Protein AF-A0A151QVY2-F1 (afdb_monomer)

Solvent-accessible surface area (backbone atoms only — not comparable to full-atom values): 21686 Å² total; per-residue (Å²): 129,86,85,92,81,89,80,91,88,82,91,88,87,89,90,86,80,90,87,85,85,90,89,85,80,93,83,88,84,82,87,86,90,87,87,82,90,85,83,87,89,87,87,84,89,87,85,92,84,86,84,88,88,87,88,84,89,85,89,86,81,91,82,92,81,93,72,87,80,80,91,81,88,81,81,81,63,65,84,79,66,81,77,90,76,88,73,90,80,88,78,93,83,80,83,93,72,92,69,77,88,68,73,78,73,77,72,47,88,90,62,63,93,62,84,59,97,47,90,77,82,78,91,57,82,63,42,52,27,36,38,29,47,62,50,50,48,56,48,40,62,74,71,66,55,88,74,82,61,65,71,80,78,37,88,81,64,57,50,63,44,46,25,30,30,77,43,73,44,83,44,62,41,88,93,78,60,50,54,28,38,41,34,28,39,28,28,65,39,88,86,45,93,51,45,78,44,71,48,78,47,80,47,61,76,67,76,74,47,83,81,34,60,35,49,37,72,54,45,53,50,30,57,70,65,63,83,52,64,71,39,70,33,28,35,63,43,71,38,94,89,67,67,59,60,49,79,43,58,29,31,28,68,42,76,48,47,66,43,86,94,38,62,88,31,57,59,41,18,36,33,28,36,30,76,90,46,74,88,57,72,47,64,39,32,50,70,57,55,42,49,88,90,54,87,82,76,74,96,67,80,53,66,68,62,47,54,50,49,52,58,47,52,55,60,48,57,76,69,78,114

Radius of gyration: 31.7 Å; Cα contacts (8 Å, |Δi|>4): 364; chains: 1; bounding box: 84×84×100 Å

Organism: Cajanus cajan (NCBI:txid3821)

Nearest PDB structures (foldseek):
  6ycq-assembly1_B  TM=7.861E-01  e=4.517E-08  Arabidopsis thaliana
  4ldu-assembly1_A-2  TM=7.960E-01  e=4.612E-07  Arabidopsis thaliana
  4ldx-assembly1_B  TM=7.464E-01  e=1.612E-07  Arabidopsis thaliana
  6sdg-assembly1_A  TM=7.639E-01  e=2.963E-07  Marchantia polymorpha
  4ldx-assembly1_A  TM=6.611E-01  e=7.180E-07  Arabidopsis thaliana

InterPro domains:
  IPR052060 Bromodomain and WD repeat-containing [PTHR16266] (27-317)
  IPR057451 BRWD/PHIP, ancillary-like domain [PF25313] (119-293)

Structure (mmCIF, N/CA/C/O backbone):
data_AF-A0A151QVY2-F1
#
_entry.id   AF-A0A151QVY2-F1
#
loop_
_atom_site.group_PDB
_atom_site.id
_atom_site.type_symbol
_atom_site.label_atom_id
_atom_site.label_alt_id
_atom_site.label_comp_id
_atom_site.label_asym_id
_atom_site.label_entity_id
_atom_site.label_seq_id
_atom_site.pdbx_PDB_ins_code
_atom_site.Cartn_x
_atom_site.Cartn_y
_atom_site.Cartn_z
_atom_site.occupancy
_atom_site.B_iso_or_equiv
_atom_site.auth_seq_id
_atom_site.auth_comp_id
_atom_site.auth_asym_id
_atom_site.auth_atom_id
_atom_site.pdbx_PDB_model_num
ATOM 1 N N . MET A 1 1 ? 16.233 -23.337 -59.860 1.00 38.56 1 MET A N 1
ATOM 2 C CA . MET A 1 1 ? 15.906 -22.025 -60.441 1.00 38.56 1 MET A CA 1
ATOM 3 C C . MET A 1 1 ? 15.898 -21.018 -59.293 1.00 38.56 1 MET A C 1
ATOM 5 O O . MET A 1 1 ? 14.906 -20.952 -58.581 1.00 38.56 1 MET A O 1
ATOM 9 N N . GLU A 1 2 ? 17.000 -20.345 -58.936 1.00 32.03 2 GLU A N 1
ATOM 10 C CA . GLU A 1 2 ? 18.218 -20.016 -59.726 1.00 32.03 2 GLU A CA 1
ATOM 11 C C . GLU A 1 2 ? 17.847 -19.188 -60.978 1.00 32.03 2 GLU A C 1
ATOM 13 O O . GLU A 1 2 ? 16.835 -19.489 -61.605 1.00 32.03 2 GLU A O 1
ATOM 18 N N . GLU A 1 3 ? 18.548 -18.127 -61.386 1.00 35.62 3 GLU A N 1
ATOM 19 C CA . GLU A 1 3 ? 19.908 -17.619 -61.080 1.00 35.62 3 GLU A CA 1
ATOM 20 C C . GLU A 1 3 ? 19.844 -16.135 -60.613 1.00 35.62 3 GLU A C 1
ATOM 22 O O . GLU A 1 3 ? 18.833 -15.477 -60.835 1.00 35.62 3 GLU A O 1
ATOM 27 N N . HIS A 1 4 ? 20.746 -15.539 -59.815 1.00 34.12 4 HIS A N 1
ATOM 28 C CA . HIS A 1 4 ? 22.225 -15.446 -59.791 1.00 34.12 4 HIS A CA 1
ATOM 29 C C . HIS A 1 4 ? 22.878 -14.479 -60.810 1.00 34.12 4 HIS A C 1
ATOM 31 O O . HIS A 1 4 ? 23.251 -14.899 -61.895 1.00 34.12 4 HIS A O 1
ATOM 37 N N . THR A 1 5 ? 23.155 -13.239 -60.373 1.00 32.69 5 THR A N 1
ATOM 38 C CA . THR A 1 5 ? 24.351 -12.388 -60.655 1.00 32.69 5 THR A CA 1
ATOM 39 C C . THR A 1 5 ? 24.391 -11.289 -59.559 1.00 32.69 5 THR A C 1
ATOM 41 O O . THR A 1 5 ? 23.327 -10.789 -59.207 1.00 32.69 5 THR A O 1
ATOM 44 N N . SER A 1 6 ? 25.443 -10.911 -58.805 1.00 34.00 6 SER A N 1
ATOM 45 C CA . SER A 1 6 ? 26.919 -10.797 -58.961 1.00 34.00 6 SER A CA 1
ATOM 46 C C . SER A 1 6 ? 27.344 -9.724 -59.989 1.00 34.00 6 SER A C 1
ATOM 48 O O . SER A 1 6 ? 26.675 -9.553 -60.996 1.00 34.00 6 SER A O 1
ATOM 50 N N . VAL A 1 7 ? 28.346 -8.856 -59.762 1.00 36.78 7 VAL A N 1
ATOM 51 C CA . VAL A 1 7 ? 29.778 -9.099 -59.459 1.00 36.78 7 VAL A CA 1
ATOM 52 C C . VAL A 1 7 ? 30.457 -7.805 -58.924 1.00 36.78 7 VAL A C 1
ATOM 54 O O . VAL A 1 7 ? 30.196 -6.769 -59.515 1.00 36.78 7 VAL A O 1
ATOM 57 N N . PHE A 1 8 ? 31.321 -7.910 -57.883 1.00 32.00 8 PHE A N 1
ATOM 58 C CA . PHE A 1 8 ? 32.604 -7.194 -57.549 1.00 32.00 8 PHE A CA 1
ATOM 59 C C . PHE A 1 8 ? 32.796 -5.671 -57.872 1.00 32.00 8 PHE A C 1
ATOM 61 O O . PHE A 1 8 ? 32.036 -5.076 -58.615 1.00 32.00 8 PHE A O 1
ATOM 68 N N . SER A 1 9 ? 33.782 -4.893 -57.388 1.00 31.80 9 SER A N 1
ATOM 69 C CA . SER A 1 9 ? 34.941 -5.005 -56.459 1.00 31.80 9 SER A CA 1
ATOM 70 C C . SER A 1 9 ? 35.207 -3.585 -55.871 1.00 31.80 9 SER A C 1
ATOM 72 O O . SER A 1 9 ? 34.434 -2.681 -56.176 1.00 31.80 9 SER A O 1
ATOM 74 N N . ASN A 1 10 ? 36.210 -3.206 -55.061 1.00 29.84 10 ASN A N 1
ATOM 75 C CA . ASN A 1 10 ? 37.453 -3.766 -54.474 1.00 29.84 10 ASN A CA 1
ATOM 76 C C . ASN A 1 10 ? 37.533 -3.230 -53.005 1.00 29.84 10 ASN A C 1
ATOM 78 O O . ASN A 1 10 ? 36.714 -2.390 -52.642 1.00 29.84 10 ASN A O 1
ATOM 82 N N . GLN A 1 11 ? 38.370 -3.632 -52.037 1.00 34.88 11 GLN A N 1
ATOM 83 C CA . GLN A 1 11 ? 39.744 -4.163 -51.929 1.00 34.88 11 GLN A CA 1
ATOM 84 C C . GLN A 1 11 ? 40.901 -3.139 -52.045 1.00 34.88 11 GLN A C 1
ATOM 86 O O . GLN A 1 11 ? 41.225 -2.664 -53.129 1.00 34.88 11 GLN A O 1
ATOM 91 N N . HIS A 1 12 ? 41.584 -2.895 -50.919 1.00 33.06 12 HIS A N 1
ATOM 92 C CA . HIS A 1 12 ? 43.042 -2.730 -50.849 1.00 33.06 12 HIS A CA 1
ATOM 93 C C . HIS A 1 12 ? 43.551 -3.229 -49.485 1.00 33.06 12 HIS A C 1
ATOM 95 O O . HIS A 1 12 ? 42.812 -3.214 -48.502 1.00 33.06 12 HIS A O 1
ATOM 101 N N . ASP A 1 13 ? 44.789 -3.714 -49.464 1.00 30.45 13 ASP A N 1
ATOM 102 C CA . ASP A 1 13 ? 45.420 -4.485 -48.384 1.00 30.45 13 ASP A CA 1
ATOM 103 C C . ASP A 1 13 ? 46.829 -3.935 -48.090 1.00 30.45 13 ASP A C 1
ATOM 105 O O . ASP A 1 13 ? 47.405 -3.282 -48.965 1.00 30.45 13 ASP A O 1
ATOM 109 N N . LEU A 1 14 ? 47.359 -4.198 -46.885 1.00 33.81 14 LEU A N 1
ATOM 110 C CA . LEU A 1 14 ? 48.793 -4.304 -46.562 1.00 33.81 14 LEU A CA 1
ATOM 111 C C . LEU A 1 14 ? 49.011 -4.611 -45.065 1.00 33.81 14 LEU A C 1
ATOM 113 O O . LEU A 1 14 ? 48.613 -3.834 -44.196 1.00 33.81 14 LEU A O 1
ATOM 117 N N . GLY A 1 15 ? 49.737 -5.692 -44.765 1.00 27.80 15 GLY A N 1
ATOM 118 C CA . GLY A 1 15 ? 50.219 -6.035 -43.419 1.00 27.80 15 GLY A CA 1
ATOM 119 C C . GLY A 1 15 ? 51.705 -6.424 -43.396 1.00 27.80 15 GLY A C 1
ATOM 120 O O . GLY A 1 15 ? 52.304 -6.620 -44.448 1.00 27.80 15 GLY A O 1
ATOM 121 N N . ASN A 1 16 ? 52.289 -6.494 -42.190 1.00 30.11 16 ASN A N 1
ATOM 122 C CA . ASN A 1 16 ? 53.580 -7.101 -41.781 1.00 30.11 16 ASN A CA 1
ATOM 123 C C . ASN A 1 16 ? 53.791 -6.773 -40.276 1.00 30.11 16 ASN A C 1
ATOM 125 O O . ASN A 1 16 ? 53.301 -5.741 -39.829 1.00 30.11 16 ASN A O 1
ATOM 129 N N . GLY A 1 17 ? 54.492 -7.534 -39.423 1.00 27.56 17 GLY A N 1
ATOM 130 C CA . GLY A 1 17 ? 55.174 -8.834 -39.545 1.00 27.56 17 GLY A CA 1
ATOM 131 C C . GLY A 1 17 ? 55.807 -9.254 -38.188 1.00 27.56 17 GLY A C 1
ATOM 132 O O . GLY A 1 17 ? 55.858 -8.447 -37.263 1.00 27.56 17 GLY A O 1
ATOM 133 N N . LEU A 1 18 ? 56.255 -10.513 -38.056 1.00 29.81 18 LEU A N 1
ATOM 134 C CA . LEU A 1 18 ? 56.954 -11.110 -36.881 1.00 29.81 18 LEU A CA 1
ATOM 135 C C . LEU A 1 18 ? 58.328 -10.436 -36.587 1.00 29.81 18 LEU A C 1
ATOM 137 O O . LEU A 1 18 ? 58.879 -9.832 -37.502 1.00 29.81 18 LEU A O 1
ATOM 141 N N . ALA A 1 19 ? 59.027 -10.566 -35.439 1.00 32.28 19 ALA A N 1
ATOM 142 C CA . ALA A 1 19 ? 58.776 -10.999 -34.035 1.00 32.28 19 ALA A CA 1
ATOM 143 C C . ALA A 1 19 ? 60.047 -10.574 -33.193 1.00 32.28 19 ALA A C 1
ATOM 145 O O . ALA A 1 19 ? 60.595 -9.530 -33.535 1.00 32.28 19 ALA A O 1
ATOM 146 N N . ASP A 1 20 ? 60.637 -11.186 -32.140 1.00 30.06 20 ASP A N 1
ATOM 147 C CA . ASP A 1 20 ? 60.458 -12.435 -31.356 1.00 30.06 20 ASP A CA 1
ATOM 148 C C . ASP A 1 20 ? 61.344 -12.437 -30.053 1.00 30.06 20 ASP A C 1
ATOM 150 O O . ASP A 1 20 ? 62.116 -11.508 -29.833 1.00 30.06 20 ASP A O 1
ATOM 154 N N . VAL A 1 21 ? 61.302 -13.529 -29.261 1.00 31.86 21 VAL A N 1
ATOM 155 C CA . VAL A 1 21 ? 62.337 -14.093 -28.339 1.00 31.86 21 VAL A CA 1
ATOM 156 C C . VAL A 1 21 ? 62.704 -13.404 -26.990 1.00 31.86 21 VAL A C 1
ATOM 158 O O . VAL A 1 21 ? 63.456 -12.441 -26.910 1.00 31.86 21 VAL A O 1
ATOM 161 N N . ILE A 1 22 ? 62.272 -14.069 -25.901 1.00 30.78 22 ILE A N 1
ATOM 162 C CA . ILE A 1 22 ? 62.994 -14.482 -24.659 1.00 30.78 22 ILE A CA 1
ATOM 163 C C . ILE A 1 22 ? 64.031 -13.532 -23.997 1.00 30.78 22 ILE A C 1
ATOM 165 O O . ILE A 1 22 ? 65.147 -13.376 -24.484 1.00 30.78 22 ILE A O 1
ATOM 169 N N . SER A 1 23 ? 63.787 -13.144 -22.731 1.00 34.19 23 SER A N 1
ATOM 170 C CA . SER A 1 23 ? 64.676 -13.499 -21.589 1.00 34.19 23 SER A CA 1
ATOM 171 C C . SER A 1 23 ? 64.123 -13.103 -20.208 1.00 34.19 23 SER A C 1
ATOM 173 O O . SER A 1 23 ? 63.499 -12.063 -20.036 1.00 34.19 23 SER A O 1
ATOM 175 N N . ASP A 1 24 ? 64.385 -13.955 -19.214 1.00 33.09 24 ASP A N 1
ATOM 176 C CA . ASP A 1 24 ? 64.006 -13.815 -17.799 1.00 33.09 24 ASP A CA 1
ATOM 177 C C . ASP A 1 24 ? 65.266 -14.031 -16.938 1.00 33.09 24 ASP A C 1
ATOM 179 O O . ASP A 1 24 ? 66.042 -14.949 -17.237 1.00 33.09 24 ASP A O 1
ATOM 183 N N . PRO A 1 25 ? 65.531 -13.209 -15.903 1.00 39.31 25 PRO A N 1
ATOM 184 C CA . PRO A 1 25 ? 66.277 -13.740 -14.766 1.00 39.31 25 PRO A CA 1
ATOM 185 C C . PRO A 1 25 ? 65.771 -13.274 -13.387 1.00 39.31 25 PRO A C 1
ATOM 187 O O . PRO A 1 25 ? 66.077 -12.182 -12.903 1.00 39.31 25 PRO A O 1
ATOM 190 N N . ILE A 1 26 ? 65.127 -14.214 -12.692 1.00 32.31 26 ILE A N 1
ATOM 191 C CA . ILE A 1 26 ? 65.186 -14.485 -11.241 1.00 32.31 26 ILE A CA 1
ATOM 192 C C . ILE A 1 26 ? 66.076 -13.528 -10.414 1.00 32.31 26 ILE A C 1
ATOM 194 O O . ILE A 1 26 ? 67.307 -13.590 -10.475 1.00 32.31 26 ILE A O 1
ATOM 198 N N . ARG A 1 27 ? 65.476 -12.840 -9.430 1.00 36.56 27 ARG A N 1
ATOM 199 C CA . ARG A 1 27 ? 66.149 -12.537 -8.150 1.00 36.56 27 ARG A CA 1
ATOM 200 C C . ARG A 1 27 ? 65.269 -12.903 -6.955 1.00 36.56 27 ARG A C 1
ATOM 202 O O . ARG A 1 27 ? 64.132 -12.464 -6.839 1.00 36.56 27 ARG A O 1
ATOM 209 N N . ARG A 1 28 ? 65.820 -13.724 -6.053 1.00 32.88 28 ARG A N 1
ATOM 210 C CA . ARG A 1 28 ? 65.216 -14.092 -4.763 1.00 32.88 28 ARG A CA 1
ATOM 211 C C . ARG A 1 28 ? 65.717 -13.152 -3.668 1.00 32.88 28 ARG A C 1
ATOM 213 O O . ARG A 1 28 ? 66.929 -13.015 -3.526 1.00 32.88 28 ARG A O 1
ATOM 220 N N . THR A 1 29 ? 64.825 -12.712 -2.783 1.00 31.34 29 THR A N 1
ATOM 221 C CA . THR A 1 29 ? 65.204 -12.287 -1.425 1.00 31.34 29 THR A CA 1
ATOM 222 C C . THR A 1 29 ? 64.169 -12.801 -0.421 1.00 31.34 29 THR A C 1
ATOM 224 O O . THR A 1 29 ? 62.985 -12.901 -0.732 1.00 31.34 29 THR A O 1
ATOM 227 N N . ARG A 1 30 ? 64.620 -13.201 0.772 1.00 29.05 30 ARG A N 1
ATOM 228 C CA . ARG A 1 30 ? 63.802 -13.738 1.879 1.00 29.05 30 ARG A CA 1
ATOM 229 C C . ARG A 1 30 ? 63.785 -12.746 3.053 1.00 29.05 30 ARG A C 1
ATOM 231 O O . ARG A 1 30 ? 64.555 -11.792 3.047 1.00 29.05 30 ARG A O 1
ATOM 238 N N . SER A 1 31 ? 63.061 -13.122 4.117 1.00 28.28 31 SER A N 1
ATOM 239 C CA . SER A 1 31 ? 63.217 -12.657 5.516 1.00 28.28 31 SER A CA 1
ATOM 240 C C . SER A 1 31 ? 62.530 -11.324 5.872 1.00 28.28 31 SER A C 1
ATOM 242 O O . SER A 1 31 ? 62.389 -10.469 5.011 1.00 28.28 31 SER A O 1
ATOM 244 N N . ILE A 1 32 ? 62.055 -11.091 7.107 1.00 30.03 32 ILE A N 1
ATOM 245 C CA . ILE A 1 32 ? 61.835 -11.989 8.270 1.00 30.03 32 ILE A CA 1
ATOM 246 C C . ILE A 1 32 ? 60.641 -11.465 9.102 1.00 30.03 32 ILE A C 1
ATOM 248 O O . ILE A 1 32 ? 60.292 -10.292 9.025 1.00 30.03 32 ILE A O 1
ATOM 252 N N . ARG A 1 33 ? 60.018 -12.327 9.919 1.00 33.31 33 ARG A N 1
ATOM 253 C CA . ARG A 1 33 ? 58.954 -11.964 10.878 1.00 33.31 33 ARG A CA 1
ATOM 254 C C . ARG A 1 33 ? 59.541 -11.787 12.281 1.00 33.31 33 ARG A C 1
ATOM 256 O O . ARG A 1 33 ? 60.211 -12.704 12.745 1.00 33.31 33 ARG A O 1
ATOM 263 N N . MET A 1 34 ? 59.195 -10.707 12.986 1.00 30.67 34 MET A N 1
ATOM 264 C CA . MET A 1 34 ? 59.447 -10.557 14.430 1.00 30.67 34 MET A CA 1
ATOM 265 C C . MET A 1 34 ? 58.245 -9.976 15.193 1.00 30.67 34 MET A C 1
ATOM 267 O O . MET A 1 34 ? 57.373 -9.335 14.610 1.00 30.67 34 MET A O 1
ATOM 271 N N . LYS A 1 35 ? 58.205 -10.251 16.503 1.00 29.33 35 LYS A N 1
ATOM 272 C CA . LYS A 1 35 ? 57.277 -9.727 17.522 1.00 29.33 35 LYS A CA 1
ATOM 273 C C . LYS A 1 35 ? 58.098 -9.341 18.760 1.00 29.33 35 LYS A C 1
ATOM 275 O O . LYS A 1 35 ? 58.838 -10.204 19.216 1.00 29.33 35 LYS A O 1
ATOM 280 N N . THR A 1 36 ? 57.825 -8.180 19.356 1.00 27.34 36 THR A N 1
ATOM 281 C CA . THR A 1 36 ? 57.983 -7.845 20.797 1.00 27.34 36 THR A CA 1
ATOM 282 C C . THR A 1 36 ? 57.332 -6.461 21.001 1.00 27.34 36 THR A C 1
ATOM 284 O O . THR A 1 36 ? 57.605 -5.549 20.233 1.00 27.34 36 THR A O 1
ATOM 287 N N . THR A 1 37 ? 56.229 -6.316 21.748 1.00 26.11 37 THR A N 1
ATOM 288 C CA . THR A 1 37 ? 56.117 -6.118 23.216 1.00 26.11 37 THR A CA 1
ATOM 289 C C . THR A 1 37 ? 56.787 -4.850 23.764 1.00 26.11 37 THR A C 1
ATOM 291 O O . THR A 1 37 ? 58.007 -4.792 23.874 1.00 26.11 37 THR A O 1
ATOM 294 N N . SER A 1 38 ? 55.956 -3.909 24.217 1.00 26.30 38 SER A N 1
ATOM 295 C CA . SER A 1 38 ? 56.208 -2.978 25.328 1.00 26.30 38 SER A CA 1
ATOM 296 C C . SER A 1 38 ? 54.858 -2.714 26.018 1.00 26.30 38 SER A C 1
ATOM 298 O O . SER A 1 38 ? 53.817 -2.928 25.390 1.00 26.30 38 SER A O 1
ATOM 300 N N . GLU A 1 39 ? 54.856 -2.339 27.296 1.00 25.61 39 GLU A N 1
ATOM 301 C CA . GLU A 1 39 ? 53.666 -2.393 28.161 1.00 25.61 39 GLU A CA 1
ATOM 302 C C . GLU A 1 39 ? 52.877 -1.071 28.305 1.00 25.61 39 GLU A C 1
ATOM 304 O O . GLU A 1 39 ? 53.278 -0.005 27.841 1.00 25.61 39 GLU A O 1
ATOM 309 N N . GLU A 1 40 ? 51.715 -1.226 28.952 1.00 26.20 40 GLU A N 1
ATOM 310 C CA . GLU A 1 40 ? 50.822 -0.249 29.608 1.00 26.20 40 GLU A CA 1
ATOM 311 C C . GLU A 1 40 ? 51.547 0.723 30.588 1.00 26.20 40 GLU A C 1
ATOM 313 O O . GLU A 1 40 ? 52.751 0.540 30.783 1.00 26.20 40 GLU A O 1
ATOM 318 N N . PRO A 1 41 ? 50.902 1.731 31.252 1.00 41.16 41 PRO A N 1
ATOM 319 C CA . PRO A 1 41 ? 49.498 1.804 31.748 1.00 41.16 41 PRO A CA 1
ATOM 320 C C . PRO A 1 41 ? 48.772 3.153 31.470 1.00 41.16 41 PRO A C 1
ATOM 322 O O . PRO A 1 41 ? 49.358 4.064 30.898 1.00 41.16 41 PRO A O 1
ATOM 325 N N . SER A 1 42 ? 47.526 3.442 31.890 1.00 26.00 42 SER A N 1
ATOM 326 C CA . SER A 1 42 ? 46.324 2.656 32.284 1.00 26.00 42 SER A CA 1
ATOM 327 C C . SER A 1 42 ? 45.122 3.626 32.431 1.00 26.00 42 SER A C 1
ATOM 329 O O . SER A 1 42 ? 45.350 4.826 32.582 1.00 26.00 42 SER A O 1
ATOM 331 N N . THR A 1 43 ? 43.865 3.143 32.481 1.00 29.91 43 THR A N 1
ATOM 332 C CA . THR A 1 43 ? 42.848 3.568 33.495 1.00 29.91 43 THR A CA 1
ATOM 333 C C . THR A 1 43 ? 41.520 2.783 33.423 1.00 29.91 43 THR A C 1
ATOM 335 O O . THR A 1 43 ? 40.582 3.122 32.713 1.00 29.91 43 THR A O 1
ATOM 338 N N . SER A 1 44 ? 41.429 1.739 34.251 1.00 31.98 44 SER A N 1
ATOM 339 C CA . SER A 1 44 ? 40.242 1.329 35.032 1.00 31.98 44 SER A CA 1
ATOM 340 C C . SER A 1 44 ? 38.806 1.336 34.439 1.00 31.98 44 SER A C 1
ATOM 342 O O . SER A 1 44 ? 38.096 2.332 34.534 1.00 31.98 44 SER A O 1
ATOM 344 N N . ASN A 1 45 ? 38.300 0.108 34.230 1.00 27.64 45 ASN A N 1
ATOM 345 C CA . ASN A 1 45 ? 37.017 -0.411 34.767 1.00 27.64 45 ASN A CA 1
ATOM 346 C C . ASN A 1 45 ? 35.674 0.081 34.151 1.00 27.64 45 ASN A C 1
ATOM 348 O O . ASN A 1 45 ? 35.568 1.167 33.611 1.00 27.64 45 ASN A O 1
ATOM 352 N N . ARG A 1 46 ? 34.566 -0.683 34.203 1.00 29.33 46 ARG A N 1
ATOM 353 C CA . ARG A 1 46 ? 34.225 -1.875 35.019 1.00 29.33 46 ARG A CA 1
ATOM 354 C C . ARG A 1 46 ? 33.258 -2.802 34.246 1.00 29.33 46 ARG A C 1
ATOM 356 O O . ARG A 1 46 ? 32.342 -2.312 33.597 1.00 29.33 46 ARG A O 1
ATOM 363 N N . ARG A 1 47 ? 33.389 -4.133 34.363 1.00 25.61 47 ARG A N 1
ATOM 364 C CA . ARG A 1 47 ? 32.419 -5.120 33.823 1.00 25.61 47 ARG A CA 1
ATOM 365 C C . ARG A 1 47 ? 32.086 -6.164 34.894 1.00 25.61 47 ARG A C 1
ATOM 367 O O . ARG A 1 47 ? 32.994 -6.666 35.552 1.00 25.61 47 ARG A O 1
ATOM 374 N N . ILE A 1 48 ? 30.805 -6.476 35.084 1.00 33.75 48 ILE A N 1
ATOM 375 C CA . ILE A 1 48 ? 30.331 -7.416 36.116 1.00 33.75 48 ILE A CA 1
ATOM 376 C C . ILE A 1 48 ? 30.298 -8.845 35.550 1.00 33.75 48 ILE A C 1
ATOM 378 O O . ILE A 1 48 ? 29.926 -9.052 34.397 1.00 33.75 48 ILE A O 1
ATOM 382 N N . LYS A 1 49 ? 30.672 -9.834 36.372 1.00 29.66 49 LYS A N 1
ATOM 383 C CA . LYS A 1 49 ? 30.451 -11.268 36.128 1.00 29.66 49 LYS A CA 1
ATOM 384 C C . LYS A 1 49 ? 29.585 -11.845 37.246 1.00 29.66 49 LYS A C 1
ATOM 386 O O . LYS A 1 49 ? 29.812 -11.526 38.409 1.00 29.66 49 LYS A O 1
ATOM 391 N N . ILE A 1 50 ? 28.682 -12.757 36.897 1.00 30.75 50 ILE A N 1
ATOM 392 C CA . ILE A 1 50 ? 28.066 -13.710 37.833 1.00 30.75 50 ILE A CA 1
ATOM 393 C C . ILE A 1 50 ? 28.573 -15.118 37.474 1.00 30.75 50 ILE A C 1
ATOM 395 O O . ILE A 1 50 ? 29.014 -15.367 36.351 1.00 30.75 50 ILE A O 1
ATOM 399 N N . ARG A 1 51 ? 28.636 -16.001 38.473 1.00 27.56 51 ARG A N 1
ATOM 400 C CA . ARG A 1 51 ? 29.389 -17.264 38.466 1.00 27.56 51 ARG A CA 1
ATOM 401 C C . ARG A 1 51 ? 28.438 -18.454 38.305 1.00 27.56 51 ARG A C 1
ATOM 403 O O . ARG A 1 51 ? 27.422 -18.506 38.987 1.00 27.56 51 ARG A O 1
ATOM 410 N N . GLY A 1 52 ? 28.777 -19.401 37.431 1.00 23.34 52 GLY A N 1
ATOM 411 C CA . GLY A 1 52 ? 28.002 -20.632 37.236 1.00 23.34 52 GLY A CA 1
ATOM 412 C C . GLY A 1 52 ? 28.308 -21.732 38.263 1.00 23.34 52 GLY A C 1
ATOM 413 O O . GLY A 1 52 ? 29.312 -21.670 38.976 1.00 23.34 52 GLY A O 1
ATOM 414 N N . VAL A 1 53 ? 27.457 -22.761 38.276 1.00 24.69 53 VAL A N 1
ATOM 415 C CA . VAL A 1 53 ? 27.607 -24.029 39.016 1.00 24.69 53 VAL A CA 1
ATOM 416 C C . VAL A 1 53 ? 27.365 -25.188 38.036 1.00 24.69 53 VAL A C 1
ATOM 418 O O . VAL A 1 53 ? 26.658 -25.018 37.045 1.00 24.69 53 VAL A O 1
ATOM 421 N N . GLN A 1 54 ? 27.996 -26.340 38.270 1.00 28.05 54 GLN A N 1
ATOM 422 C CA . GLN A 1 54 ? 28.001 -27.501 37.370 1.00 28.05 54 GLN A CA 1
ATOM 423 C C . GLN A 1 54 ? 27.095 -28.636 37.874 1.00 28.05 54 GLN A C 1
ATOM 425 O O . GLN A 1 54 ? 26.980 -28.842 39.079 1.00 28.05 54 GLN A O 1
ATOM 430 N N . SER A 1 55 ? 26.570 -29.447 36.951 1.00 25.25 55 SER A N 1
ATOM 431 C CA . SER A 1 55 ? 26.329 -30.885 37.164 1.00 25.25 55 SER A CA 1
ATOM 432 C C . SER A 1 55 ? 26.398 -31.633 35.818 1.00 25.25 55 SER A C 1
ATOM 434 O O . SER A 1 55 ? 26.641 -31.008 34.785 1.00 25.25 55 SER A O 1
ATOM 436 N N . SER A 1 56 ? 26.310 -32.966 35.825 1.00 28.45 56 SER A N 1
ATOM 437 C CA . SER A 1 56 ? 27.054 -33.809 34.873 1.00 28.45 56 SER A CA 1
ATOM 438 C C . SER A 1 56 ? 26.273 -34.912 34.141 1.00 28.45 56 SER A C 1
ATOM 440 O O . SER A 1 56 ? 25.358 -35.492 34.713 1.00 28.45 56 SER A O 1
ATOM 442 N N . ARG A 1 57 ? 26.856 -35.340 33.005 1.00 26.84 57 ARG A N 1
ATOM 443 C CA . ARG A 1 57 ? 26.800 -36.683 32.371 1.00 26.84 57 ARG A CA 1
ATOM 444 C C . ARG A 1 57 ? 25.509 -37.139 31.663 1.00 26.84 57 ARG A C 1
ATOM 446 O O . ARG A 1 57 ? 24.507 -37.457 32.284 1.00 26.84 57 ARG A O 1
ATOM 453 N N . GLY A 1 58 ? 25.676 -37.393 30.364 1.00 25.69 58 GLY A N 1
ATOM 454 C CA . GLY A 1 58 ? 24.920 -38.330 29.524 1.00 25.69 58 GLY A CA 1
ATOM 455 C C . GLY A 1 58 ? 25.678 -38.494 28.197 1.00 25.69 58 GLY A C 1
ATOM 456 O O . GLY A 1 58 ? 26.173 -37.493 27.680 1.00 25.69 58 GLY A O 1
ATOM 457 N N . LYS A 1 59 ? 25.873 -39.720 27.688 1.00 28.00 59 LYS A N 1
ATOM 458 C CA . LYS A 1 59 ? 26.648 -39.976 26.455 1.00 28.00 59 LYS A CA 1
ATOM 459 C C . LYS A 1 59 ? 26.127 -41.208 25.708 1.00 28.00 59 LYS A C 1
ATOM 461 O O . LYS A 1 59 ? 26.003 -42.269 26.311 1.00 28.00 59 LYS A O 1
ATOM 466 N N . SER A 1 60 ? 25.911 -41.056 24.406 1.00 27.77 60 SER A N 1
ATOM 467 C CA . SER A 1 60 ? 25.730 -42.117 23.406 1.00 27.77 60 SER A CA 1
ATOM 468 C C . SER A 1 60 ? 26.059 -41.522 22.031 1.00 27.77 60 SER A C 1
ATOM 470 O O . SER A 1 60 ? 25.811 -40.335 21.820 1.00 27.77 60 SER A O 1
ATOM 472 N N . ASP A 1 61 ? 26.642 -42.306 21.128 1.00 27.14 61 ASP A N 1
ATOM 473 C CA . ASP A 1 61 ? 27.243 -41.838 19.868 1.00 27.14 61 ASP A CA 1
ATOM 474 C C . ASP A 1 61 ? 26.588 -42.516 18.638 1.00 27.14 61 ASP A C 1
ATOM 476 O O . ASP A 1 61 ? 26.060 -43.614 18.800 1.00 27.14 61 ASP A O 1
ATOM 480 N N . LEU A 1 62 ? 26.742 -41.914 17.437 1.00 30.20 62 LEU A N 1
ATOM 481 C CA . LEU A 1 62 ? 26.591 -42.519 16.079 1.00 30.20 62 LEU A CA 1
ATOM 482 C C . LEU A 1 62 ? 25.145 -42.894 15.621 1.00 30.20 62 LEU A C 1
ATOM 484 O O . LEU A 1 62 ? 24.321 -43.263 16.449 1.00 30.20 62 LEU A O 1
ATOM 488 N N . GLU A 1 63 ? 24.711 -42.805 14.346 1.00 26.56 63 GLU A N 1
ATOM 489 C CA . GLU A 1 63 ? 25.258 -42.287 13.057 1.00 26.56 63 GLU A CA 1
ATOM 490 C C . GLU A 1 63 ? 24.206 -41.353 12.392 1.00 26.56 63 GLU A C 1
ATOM 492 O O . GLU A 1 63 ? 23.007 -41.544 12.572 1.00 26.56 63 GLU A O 1
ATOM 497 N N . ASP A 1 64 ? 24.566 -40.182 11.857 1.00 24.02 64 ASP A N 1
ATOM 498 C CA . ASP A 1 64 ? 24.856 -39.862 10.435 1.00 24.02 64 ASP A CA 1
ATOM 499 C C . ASP A 1 64 ? 23.809 -40.275 9.369 1.00 24.02 64 ASP A C 1
ATOM 501 O O . ASP A 1 64 ? 23.783 -41.404 8.887 1.00 24.02 64 ASP A O 1
ATOM 505 N N . THR A 1 65 ? 23.044 -39.283 8.889 1.00 24.64 65 THR A N 1
ATOM 506 C CA . THR A 1 65 ? 22.547 -39.235 7.501 1.00 24.64 65 THR A CA 1
ATOM 507 C C . THR A 1 65 ? 22.675 -37.812 6.945 1.00 24.64 65 THR A C 1
ATOM 509 O O . THR A 1 65 ? 21.813 -36.958 7.173 1.00 24.64 65 THR A O 1
ATOM 512 N N . SER A 1 66 ? 23.749 -37.539 6.203 1.00 25.39 66 SER A N 1
ATOM 513 C CA . SER A 1 66 ? 23.997 -36.234 5.575 1.00 25.39 66 SER A CA 1
ATOM 514 C C . SER A 1 66 ? 22.976 -35.874 4.477 1.00 25.39 66 SER A C 1
ATOM 516 O O . SER A 1 66 ? 23.078 -36.332 3.338 1.00 25.39 66 SER A O 1
ATOM 518 N N . ILE A 1 67 ? 22.029 -34.980 4.787 1.00 28.94 67 ILE A N 1
ATOM 519 C CA . ILE A 1 67 ? 21.220 -34.259 3.789 1.00 28.94 67 ILE A CA 1
ATOM 520 C C . ILE A 1 67 ? 21.705 -32.808 3.735 1.00 28.94 67 ILE A C 1
ATOM 522 O O . ILE A 1 67 ? 21.585 -32.057 4.702 1.00 28.94 67 ILE A O 1
ATOM 526 N N . LYS A 1 68 ? 22.266 -32.407 2.590 1.00 24.61 68 LYS A N 1
ATOM 527 C CA . LYS A 1 68 ? 22.789 -31.051 2.369 1.00 24.61 68 LYS A CA 1
ATOM 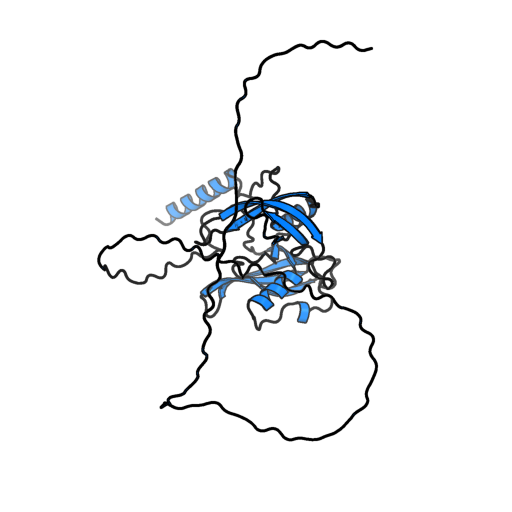528 C C . LYS A 1 68 ? 21.652 -30.046 2.183 1.00 24.61 68 LYS A C 1
ATOM 530 O O . LYS A 1 68 ? 21.193 -29.829 1.064 1.00 24.61 68 LYS A O 1
ATOM 535 N N . VAL A 1 69 ? 21.243 -29.392 3.267 1.00 23.70 69 VAL A N 1
ATOM 536 C CA . VAL A 1 69 ? 20.496 -28.130 3.184 1.00 23.70 69 VAL A CA 1
ATOM 537 C C . VAL A 1 69 ? 21.431 -27.072 2.589 1.00 23.70 69 VAL A C 1
ATOM 539 O O . VAL A 1 69 ? 22.535 -26.867 3.087 1.00 23.70 69 VAL A O 1
ATOM 542 N N . SER A 1 70 ? 21.021 -26.446 1.486 1.00 24.36 70 SER A N 1
ATOM 543 C CA . SER A 1 70 ? 21.798 -25.399 0.816 1.00 24.36 70 SER A CA 1
ATOM 544 C C . SER A 1 70 ? 21.335 -24.027 1.294 1.00 24.36 70 SER A C 1
ATOM 546 O O . SER A 1 70 ? 20.323 -23.522 0.809 1.00 24.36 70 SER A O 1
ATOM 548 N N . ASP A 1 71 ? 22.089 -23.404 2.198 1.00 27.95 71 ASP A N 1
ATOM 549 C CA . ASP A 1 71 ? 21.798 -22.056 2.693 1.00 27.95 71 ASP A CA 1
ATOM 550 C C . ASP A 1 71 ? 21.784 -21.009 1.562 1.00 27.95 71 ASP A C 1
ATOM 552 O O . ASP A 1 71 ? 22.816 -20.669 0.984 1.00 27.95 71 ASP A O 1
ATOM 556 N N . GLN A 1 72 ? 20.604 -20.448 1.277 1.00 30.61 72 GLN A N 1
ATOM 557 C CA . GLN A 1 72 ? 20.429 -19.240 0.458 1.00 30.61 72 GLN A CA 1
ATOM 558 C C . GLN A 1 72 ? 19.497 -18.229 1.150 1.00 30.61 72 GLN A C 1
ATOM 560 O O . GLN A 1 72 ? 18.468 -17.826 0.614 1.00 30.61 72 GLN A O 1
ATOM 565 N N . LEU A 1 73 ? 19.872 -17.790 2.358 1.00 35.72 73 LEU A N 1
ATOM 566 C CA . LEU A 1 73 ? 19.124 -16.802 3.153 1.00 35.72 73 LEU A CA 1
ATOM 567 C C . LEU A 1 73 ? 19.907 -15.502 3.420 1.00 35.72 73 LEU A C 1
ATOM 569 O O . LEU A 1 73 ? 19.990 -15.023 4.547 1.00 35.72 73 LEU A O 1
ATOM 573 N N . HIS A 1 74 ? 20.454 -14.887 2.366 1.00 31.97 74 HIS A N 1
ATOM 574 C CA . HIS A 1 74 ? 21.055 -13.539 2.405 1.00 31.97 74 HIS A CA 1
ATOM 575 C C . HIS A 1 74 ? 20.541 -12.634 1.261 1.00 31.97 74 HIS A C 1
ATOM 577 O O . HIS A 1 74 ? 21.317 -11.993 0.551 1.00 31.97 74 HIS A O 1
ATOM 583 N N . ARG A 1 75 ? 19.214 -12.543 1.073 1.00 40.72 75 ARG A N 1
ATOM 584 C CA . ARG A 1 75 ? 18.619 -11.529 0.181 1.00 40.72 75 ARG A CA 1
ATOM 585 C C . ARG A 1 75 ? 18.480 -10.204 0.940 1.00 40.72 75 ARG A C 1
ATOM 587 O O . ARG A 1 75 ? 17.685 -10.110 1.870 1.00 40.72 75 ARG A O 1
ATOM 594 N N . ARG A 1 76 ? 19.282 -9.198 0.572 1.00 34.34 76 ARG A N 1
ATOM 595 C CA . ARG A 1 76 ? 19.337 -7.889 1.251 1.00 34.34 76 ARG A CA 1
ATOM 596 C C . ARG A 1 76 ? 17.972 -7.196 1.305 1.00 34.34 76 ARG A C 1
ATOM 598 O O . ARG A 1 76 ? 17.296 -7.065 0.288 1.00 34.34 76 ARG A O 1
ATOM 605 N N . THR A 1 77 ? 17.638 -6.658 2.473 1.00 40.62 77 THR A N 1
ATOM 606 C CA . THR A 1 77 ? 16.579 -5.660 2.648 1.00 40.62 77 THR A CA 1
ATOM 607 C C . THR A 1 77 ? 16.989 -4.310 2.048 1.00 40.62 77 THR A C 1
ATOM 609 O O . THR A 1 77 ? 18.170 -3.939 2.024 1.00 40.62 77 THR A O 1
ATOM 612 N N . ARG A 1 78 ? 15.990 -3.541 1.592 1.00 48.94 78 ARG A N 1
ATOM 613 C CA . ARG A 1 78 ? 16.147 -2.216 0.954 1.00 48.94 78 ARG A CA 1
ATOM 614 C C . ARG A 1 78 ? 16.859 -1.186 1.849 1.00 48.94 78 ARG A C 1
ATOM 616 O O . ARG A 1 78 ? 17.485 -0.265 1.336 1.00 48.94 78 ARG A O 1
ATOM 623 N N . THR A 1 79 ? 16.860 -1.399 3.168 1.00 36.59 79 THR A N 1
ATOM 624 C CA . THR A 1 79 ? 17.531 -0.564 4.182 1.00 36.59 79 THR A CA 1
ATOM 625 C C . THR A 1 79 ? 19.055 -0.458 4.030 1.00 36.59 79 THR A C 1
ATOM 627 O O . THR A 1 79 ? 19.667 0.419 4.631 1.00 36.59 79 THR A O 1
ATOM 630 N N . THR A 1 80 ? 19.694 -1.314 3.225 1.00 33.16 80 THR A N 1
ATOM 631 C CA . THR A 1 80 ? 21.165 -1.379 3.089 1.00 33.16 80 THR A CA 1
ATOM 632 C C . THR A 1 80 ? 21.757 -0.514 1.960 1.00 33.16 80 THR A C 1
ATOM 634 O O . THR A 1 80 ? 22.911 -0.718 1.585 1.00 33.16 80 THR A O 1
ATOM 637 N N . ARG A 1 81 ? 20.987 0.433 1.395 1.00 46.53 81 ARG A N 1
ATOM 638 C CA . ARG A 1 81 ? 21.305 1.116 0.121 1.00 46.53 81 ARG A CA 1
ATOM 639 C C . ARG A 1 81 ? 21.226 2.654 0.135 1.00 46.53 81 ARG A C 1
ATOM 641 O O . ARG A 1 81 ? 20.692 3.242 -0.796 1.00 46.53 81 ARG A O 1
ATOM 648 N N . SER A 1 82 ? 21.825 3.313 1.129 1.00 34.81 82 SER A N 1
ATOM 649 C CA . SER A 1 82 ? 22.432 4.624 0.834 1.00 34.81 82 SER A CA 1
ATOM 650 C C . SER A 1 82 ? 23.772 4.359 0.147 1.00 34.81 82 SER A C 1
ATOM 652 O O . SER A 1 82 ? 24.597 3.604 0.674 1.00 34.81 82 SER A O 1
ATOM 654 N N . ARG A 1 83 ? 23.976 4.898 -1.057 1.00 37.78 83 ARG A N 1
ATOM 655 C CA . ARG A 1 83 ? 25.164 4.607 -1.867 1.00 37.78 83 ARG A CA 1
ATOM 656 C C . ARG A 1 83 ? 26.222 5.664 -1.581 1.00 37.78 83 ARG A C 1
ATOM 658 O O . ARG A 1 83 ? 26.093 6.810 -1.986 1.00 37.78 83 ARG A O 1
ATOM 665 N N . ARG A 1 84 ? 27.321 5.265 -0.931 1.00 40.19 84 ARG A N 1
ATOM 666 C CA . ARG A 1 84 ? 28.506 6.118 -0.727 1.00 40.19 84 ARG A CA 1
ATOM 667 C C . ARG A 1 84 ? 29.063 6.595 -2.083 1.00 40.19 84 ARG A C 1
ATOM 669 O O . ARG A 1 84 ? 29.862 5.899 -2.705 1.00 40.19 84 ARG A O 1
ATOM 676 N N . GLY A 1 85 ? 28.644 7.778 -2.523 1.00 28.59 85 GLY A N 1
ATOM 677 C CA . GLY A 1 85 ? 29.191 8.484 -3.679 1.00 28.59 85 GLY A CA 1
ATOM 678 C C . GLY A 1 85 ? 30.412 9.311 -3.286 1.00 28.59 85 GLY A C 1
ATOM 679 O O . GLY A 1 85 ? 30.276 10.456 -2.863 1.00 28.59 85 GLY A O 1
ATOM 680 N N . GLU A 1 86 ? 31.611 8.745 -3.418 1.00 33.16 86 GLU A N 1
ATOM 681 C CA . GLU A 1 86 ? 32.864 9.488 -3.220 1.00 33.16 86 GLU A CA 1
ATOM 682 C C . GLU A 1 86 ? 33.171 10.385 -4.427 1.00 33.16 86 GLU A C 1
ATOM 684 O O . GLU A 1 86 ? 33.901 10.006 -5.341 1.00 33.16 86 GLU A O 1
ATOM 689 N N . TYR A 1 87 ? 32.629 11.605 -4.410 1.00 31.05 87 TYR A N 1
ATOM 690 C CA . TYR A 1 87 ? 33.016 12.676 -5.328 1.00 31.05 87 TYR A CA 1
ATOM 691 C C . TYR A 1 87 ? 33.909 13.699 -4.619 1.00 31.05 87 TYR A C 1
ATOM 693 O O . TYR A 1 87 ? 33.449 14.518 -3.825 1.00 31.05 87 TYR A O 1
ATOM 701 N N . PHE A 1 88 ? 35.206 13.660 -4.929 1.00 38.06 88 PHE A N 1
ATOM 702 C CA . PHE A 1 88 ? 36.189 14.634 -4.452 1.00 38.06 88 PHE A CA 1
ATOM 703 C C . PHE A 1 88 ? 36.049 15.967 -5.204 1.00 38.06 88 PHE A C 1
ATOM 705 O O . PHE A 1 88 ? 36.722 16.199 -6.207 1.00 38.06 88 PHE A O 1
ATOM 712 N N . ALA A 1 89 ? 35.196 16.860 -4.701 1.00 31.45 89 ALA A N 1
ATOM 713 C CA . ALA A 1 89 ? 35.149 18.257 -5.126 1.00 31.45 89 ALA A CA 1
ATOM 714 C C . ALA A 1 89 ? 36.040 19.114 -4.208 1.00 31.45 89 ALA A C 1
ATOM 716 O O . ALA A 1 89 ? 35.664 19.427 -3.080 1.00 31.45 89 ALA A O 1
ATOM 717 N N . ASN A 1 90 ? 37.233 19.480 -4.685 1.00 30.14 90 ASN A N 1
ATOM 718 C CA . ASN A 1 90 ? 38.088 20.462 -4.015 1.00 30.14 90 ASN A CA 1
ATOM 719 C C . ASN A 1 90 ? 37.713 21.872 -4.489 1.00 30.14 90 ASN A C 1
ATOM 721 O O . ASN A 1 90 ? 37.908 22.164 -5.666 1.00 30.14 90 ASN A O 1
ATOM 725 N N . ASP A 1 91 ? 37.271 22.749 -3.586 1.00 28.31 91 ASP A N 1
ATOM 726 C CA . ASP A 1 91 ? 37.280 24.201 -3.816 1.00 28.31 91 ASP A CA 1
ATOM 727 C C . ASP A 1 91 ? 37.468 24.963 -2.481 1.00 28.31 91 ASP A C 1
ATOM 729 O O . ASP A 1 91 ? 36.720 24.710 -1.527 1.00 28.31 91 ASP A O 1
ATOM 733 N N . PRO A 1 92 ? 38.490 25.833 -2.333 1.00 37.66 92 PRO A N 1
ATOM 734 C CA . PRO A 1 92 ? 38.837 26.413 -1.040 1.00 37.66 92 PRO A CA 1
ATOM 735 C C . PRO A 1 92 ? 38.231 27.807 -0.797 1.00 37.66 92 PRO A C 1
ATOM 737 O O . PRO A 1 92 ? 38.832 28.834 -1.104 1.00 37.66 92 PRO A O 1
ATOM 740 N N . GLY A 1 93 ? 37.136 27.836 -0.036 1.00 29.23 93 GLY A N 1
ATOM 741 C CA . GLY A 1 93 ? 36.913 28.885 0.964 1.00 29.23 93 GLY A CA 1
ATOM 742 C C . GLY A 1 93 ? 35.809 29.918 0.712 1.00 29.23 93 GLY A C 1
ATOM 743 O O . GLY A 1 93 ? 35.782 30.672 -0.252 1.00 29.23 93 GLY A O 1
ATOM 744 N N . THR A 1 94 ? 34.963 30.076 1.727 1.00 33.03 94 THR A N 1
ATOM 745 C CA . THR A 1 94 ? 34.371 31.365 2.113 1.00 33.03 94 THR A CA 1
ATOM 746 C C . THR A 1 94 ? 34.359 31.427 3.637 1.00 33.03 94 THR A C 1
ATOM 748 O O . THR A 1 94 ? 34.121 30.415 4.297 1.00 33.03 94 THR A O 1
ATOM 751 N N . LEU A 1 95 ? 34.678 32.587 4.217 1.00 33.66 95 LEU A N 1
ATOM 752 C CA . LEU A 1 95 ? 34.864 32.699 5.664 1.00 33.66 95 LEU A CA 1
ATOM 753 C C . LEU A 1 95 ? 33.563 32.527 6.461 1.00 33.66 95 LEU A C 1
ATOM 755 O O . LEU A 1 95 ? 32.460 32.854 6.027 1.00 33.66 95 LEU A O 1
ATOM 759 N N . THR A 1 96 ? 33.747 32.063 7.693 1.00 39.50 96 THR A N 1
ATOM 760 C CA . THR A 1 96 ? 32.724 31.829 8.712 1.00 39.50 96 THR A CA 1
ATOM 761 C C . THR A 1 96 ? 31.733 32.987 8.888 1.00 39.50 96 THR A C 1
ATOM 763 O O . THR A 1 96 ? 32.055 33.997 9.518 1.00 39.50 96 THR A O 1
ATOM 766 N N . ARG A 1 97 ? 30.470 32.776 8.501 1.00 33.31 97 ARG A N 1
ATOM 767 C CA . ARG A 1 97 ? 29.322 33.464 9.112 1.00 33.31 97 ARG A CA 1
ATOM 768 C C . ARG A 1 97 ? 28.530 32.447 9.927 1.00 33.31 97 ARG A C 1
ATOM 770 O O . ARG A 1 97 ? 27.947 31.533 9.355 1.00 33.31 97 ARG A O 1
ATOM 777 N N . ARG A 1 98 ? 28.499 32.605 11.258 1.00 41.69 98 ARG A N 1
ATOM 778 C CA . ARG A 1 98 ? 27.658 31.787 12.153 1.00 41.69 98 ARG A CA 1
ATOM 779 C C . ARG A 1 98 ? 26.181 32.064 11.864 1.00 41.69 98 ARG A C 1
ATOM 781 O O . ARG A 1 98 ? 25.588 32.951 12.471 1.00 41.69 98 ARG A O 1
ATOM 788 N N . MET A 1 99 ? 25.595 31.321 10.935 1.00 33.09 99 MET A N 1
ATOM 789 C CA . MET A 1 99 ? 24.144 31.210 10.827 1.00 33.09 99 MET A CA 1
ATOM 790 C C . MET A 1 99 ? 23.688 30.160 11.840 1.00 33.09 99 MET A C 1
ATOM 792 O O . MET A 1 99 ? 24.344 29.134 12.012 1.00 33.09 99 MET A O 1
ATOM 796 N N . SER A 1 100 ? 22.631 30.462 12.591 1.00 32.06 100 SER A N 1
ATOM 797 C CA . SER A 1 100 ? 22.133 29.578 13.642 1.00 32.06 100 SER A CA 1
ATOM 798 C C . SER A 1 100 ? 21.617 28.270 13.050 1.00 32.06 100 SER A C 1
ATOM 800 O O . SER A 1 100 ? 21.007 28.283 11.978 1.00 32.06 100 SER A O 1
ATOM 802 N N . ASN A 1 101 ? 21.813 27.165 13.781 1.00 33.53 101 ASN A N 1
ATOM 803 C CA . ASN A 1 101 ? 21.278 25.841 13.455 1.00 33.53 101 ASN A CA 1
ATOM 804 C C . ASN A 1 101 ? 19.745 25.829 13.575 1.00 33.53 101 ASN A C 1
ATOM 806 O O . ASN A 1 101 ? 19.169 25.196 14.458 1.00 33.53 101 ASN A O 1
ATOM 810 N N . HIS A 1 102 ? 19.078 26.512 12.650 1.00 39.25 102 HIS A N 1
ATOM 811 C CA . HIS A 1 102 ? 17.745 26.133 12.241 1.00 39.25 102 HIS A CA 1
ATOM 812 C C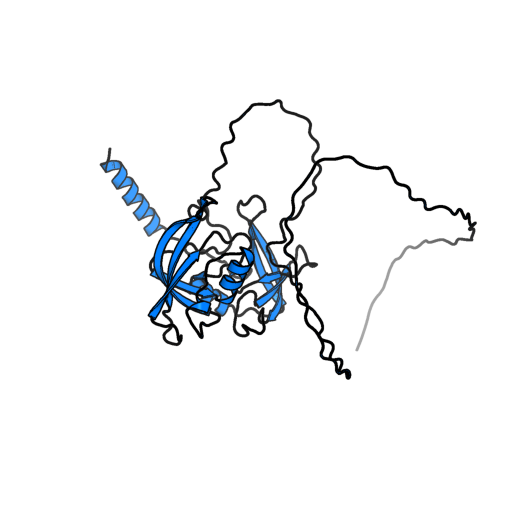 . HIS A 1 102 ? 17.879 24.723 11.678 1.00 39.25 102 HIS A C 1
ATOM 814 O O . HIS A 1 102 ? 18.365 24.538 10.562 1.00 39.25 102 HIS A O 1
ATOM 820 N N . HIS A 1 103 ? 17.467 23.725 12.462 1.00 39.72 103 HIS A N 1
ATOM 821 C CA . HIS A 1 103 ? 17.053 22.462 11.877 1.00 39.72 103 HIS A CA 1
ATOM 822 C C . HIS A 1 103 ? 16.035 22.825 10.800 1.00 39.72 103 HIS A C 1
ATOM 824 O O . HIS A 1 103 ? 14.970 23.362 11.116 1.00 39.72 103 HIS A O 1
ATOM 830 N N . VAL A 1 104 ? 16.388 22.594 9.534 1.00 44.03 104 VAL A N 1
ATOM 831 C CA . VAL A 1 104 ? 15.422 22.655 8.442 1.00 44.03 104 VAL A CA 1
ATOM 832 C C . VAL A 1 104 ? 14.379 21.617 8.811 1.00 44.03 104 VAL A C 1
ATOM 834 O O . VAL A 1 104 ? 14.668 20.422 8.764 1.00 44.03 104 VAL A O 1
ATOM 837 N N . LYS A 1 105 ? 13.213 22.071 9.291 1.00 50.59 105 LYS A N 1
ATOM 838 C CA . LYS A 1 105 ? 12.117 21.178 9.655 1.00 50.59 105 LYS A CA 1
ATOM 839 C C . LYS A 1 105 ? 11.794 20.385 8.399 1.00 50.59 105 LYS A C 1
ATOM 841 O O . LYS A 1 105 ? 11.267 20.954 7.445 1.00 50.59 105 LYS A O 1
ATOM 846 N N . LYS A 1 106 ? 12.174 19.105 8.387 1.00 57.59 106 LYS A N 1
ATOM 847 C CA . LYS A 1 106 ? 11.812 18.181 7.319 1.00 57.59 106 LYS A CA 1
ATOM 848 C C . LYS A 1 106 ? 10.293 18.252 7.217 1.00 57.59 106 LYS A C 1
ATOM 850 O O . LYS A 1 106 ? 9.609 18.006 8.210 1.00 57.59 106 LYS A O 1
ATOM 855 N N . LEU A 1 107 ? 9.789 18.702 6.070 1.00 62.41 107 LEU A N 1
ATOM 856 C CA . LEU A 1 107 ? 8.352 18.853 5.881 1.00 62.41 107 LEU A CA 1
ATOM 857 C C . LEU A 1 107 ? 7.698 17.489 6.093 1.00 62.41 107 LEU A C 1
ATOM 859 O O . LEU A 1 107 ? 8.238 16.464 5.671 1.00 62.41 107 LEU A O 1
ATOM 863 N N . SER A 1 108 ? 6.568 17.486 6.797 1.00 75.12 108 SER A N 1
ATOM 864 C CA . SER A 1 108 ? 5.827 16.255 7.034 1.00 75.12 108 SER A CA 1
ATOM 865 C C . SER A 1 108 ? 5.438 15.633 5.695 1.00 75.12 108 SER A C 1
ATOM 867 O O . SER A 1 108 ? 4.985 16.336 4.793 1.00 75.12 108 SER A O 1
ATOM 869 N N . TRP A 1 109 ? 5.543 14.311 5.584 1.00 83.50 109 TRP A N 1
ATOM 870 C CA . TRP A 1 109 ? 5.029 13.561 4.435 1.00 83.50 109 TRP A CA 1
ATOM 871 C C . TRP A 1 109 ? 3.496 13.642 4.300 1.00 83.50 109 TRP A C 1
ATOM 873 O O . TRP A 1 109 ? 2.948 13.265 3.270 1.00 83.50 109 TRP A O 1
ATOM 883 N N . LEU A 1 110 ? 2.818 14.175 5.324 1.00 83.94 110 LEU A N 1
ATOM 884 C CA . LEU A 1 110 ? 1.397 14.534 5.334 1.00 83.94 110 LEU A CA 1
ATOM 885 C C . LEU A 1 110 ? 1.128 15.955 4.791 1.00 83.94 110 LEU A C 1
ATOM 887 O O . LEU A 1 110 ? -0.023 16.352 4.648 1.00 83.94 110 LEU A O 1
ATOM 891 N N . MET A 1 111 ? 2.177 16.740 4.523 1.00 80.00 111 MET A N 1
ATOM 892 C CA . MET A 1 111 ? 2.129 18.135 4.060 1.00 80.00 111 MET A CA 1
ATOM 893 C C . MET A 1 111 ? 2.947 18.329 2.771 1.00 80.00 111 MET A C 1
ATOM 895 O O . MET A 1 111 ? 3.672 19.315 2.614 1.00 80.00 111 MET A O 1
ATOM 899 N N . LEU A 1 112 ? 2.858 17.371 1.848 1.00 72.06 112 LEU A N 1
ATOM 900 C CA . LEU A 1 112 ? 3.479 17.479 0.528 1.00 72.06 112 LEU A CA 1
ATOM 901 C C . LEU A 1 112 ? 2.765 18.565 -0.290 1.00 72.06 112 LEU A C 1
ATOM 903 O O . LEU A 1 112 ? 1.551 18.517 -0.470 1.00 72.06 112 LEU A O 1
ATOM 907 N N . SER A 1 113 ? 3.521 19.543 -0.792 1.00 63.62 113 SER A N 1
ATOM 908 C CA . SER A 1 113 ? 3.011 20.597 -1.684 1.00 63.62 113 SER A CA 1
ATOM 909 C C . SER A 1 113 ? 2.867 20.143 -3.139 1.00 63.62 113 SER A C 1
ATOM 911 O O . SER A 1 113 ? 2.212 20.813 -3.932 1.00 63.62 113 SER A O 1
ATOM 913 N N . GLU A 1 114 ? 3.501 19.026 -3.491 1.00 66.12 114 GLU A N 1
ATOM 914 C CA . GLU A 1 114 ? 3.552 18.444 -4.829 1.00 66.12 114 GLU A CA 1
ATOM 915 C C . GLU A 1 114 ? 3.294 16.937 -4.715 1.00 66.12 114 GLU A C 1
ATOM 917 O O . GLU A 1 114 ? 3.761 16.292 -3.773 1.00 66.12 114 GLU A O 1
ATOM 922 N N . ILE A 1 115 ? 2.552 16.373 -5.670 1.00 66.62 115 ILE A N 1
ATOM 923 C CA . ILE A 1 115 ? 2.342 14.924 -5.757 1.00 66.62 115 ILE A CA 1
ATOM 924 C C . ILE A 1 115 ? 3.647 14.300 -6.260 1.00 66.62 115 ILE A C 1
ATOM 926 O O . ILE A 1 115 ? 4.136 14.645 -7.336 1.00 66.62 115 ILE A O 1
ATOM 930 N N . GLU A 1 116 ? 4.228 13.393 -5.476 1.00 72.19 116 GLU A N 1
ATOM 931 C CA . GLU A 1 116 ? 5.394 12.623 -5.910 1.00 72.19 116 GLU A CA 1
ATOM 932 C C . GLU A 1 116 ? 5.005 11.692 -7.066 1.00 72.19 116 GLU A C 1
ATOM 934 O O . GLU A 1 116 ? 3.903 11.160 -7.096 1.00 72.19 116 GLU A O 1
ATOM 939 N N . GLY A 1 117 ? 5.910 11.469 -8.022 1.00 69.00 117 GLY A N 1
ATOM 940 C CA . GLY A 1 117 ? 5.577 10.768 -9.266 1.00 69.00 117 GLY A CA 1
ATOM 941 C C . GLY A 1 117 ? 5.191 9.291 -9.126 1.00 69.00 117 GLY A C 1
ATOM 942 O O . GLY A 1 117 ? 4.784 8.707 -10.125 1.00 69.00 117 GLY A O 1
ATOM 943 N N . GLY A 1 118 ? 5.319 8.696 -7.938 1.00 76.81 118 GLY A N 1
ATOM 944 C CA . GLY A 1 118 ? 4.912 7.326 -7.628 1.00 76.81 118 GLY A CA 1
ATOM 945 C C . GLY A 1 118 ? 3.925 7.268 -6.462 1.00 76.81 118 GLY A C 1
ATOM 946 O O . GLY A 1 118 ? 3.845 8.190 -5.653 1.00 76.81 118 GLY A O 1
ATOM 947 N N . TYR A 1 119 ? 3.199 6.152 -6.372 1.00 82.44 119 TYR A N 1
ATOM 948 C CA . TYR A 1 119 ? 2.164 5.924 -5.364 1.00 82.44 119 TYR A CA 1
ATOM 949 C C . TYR A 1 119 ? 2.653 6.149 -3.922 1.00 82.44 119 TYR A C 1
ATOM 951 O O . TYR A 1 119 ? 3.721 5.677 -3.534 1.00 82.44 119 TYR A O 1
ATOM 959 N N . ARG A 1 120 ? 1.818 6.828 -3.127 1.00 86.06 120 ARG A N 1
ATOM 960 C CA . ARG A 1 120 ? 1.973 7.037 -1.683 1.00 86.06 120 ARG A CA 1
ATOM 961 C C . ARG A 1 120 ? 0.585 7.171 -1.057 1.00 86.06 120 ARG A C 1
ATOM 963 O O . ARG A 1 120 ? -0.167 8.073 -1.418 1.00 86.06 120 ARG A O 1
ATOM 970 N N . TYR A 1 121 ? 0.251 6.301 -0.106 1.00 90.81 121 TYR A N 1
ATOM 971 C CA . TYR A 1 121 ? -1.028 6.357 0.607 1.00 90.81 121 TYR A CA 1
ATOM 972 C C . TYR A 1 121 ? -0.995 7.411 1.726 1.00 90.81 121 TYR A C 1
ATOM 974 O O . TYR A 1 121 ? -0.111 7.372 2.579 1.00 90.81 121 TYR A O 1
ATOM 982 N N . ILE A 1 122 ? -1.967 8.331 1.753 1.00 92.00 122 ILE A N 1
ATOM 983 C CA . ILE A 1 122 ? -2.175 9.295 2.850 1.00 92.00 122 ILE A CA 1
ATOM 984 C C . ILE A 1 122 ? -3.550 8.994 3.475 1.00 92.00 122 ILE A C 1
ATOM 986 O O . ILE A 1 122 ? -4.560 9.403 2.900 1.00 92.00 122 ILE A O 1
ATOM 990 N N . PRO A 1 123 ? -3.620 8.273 4.613 1.00 94.62 123 PRO A N 1
ATOM 991 C CA . PRO A 1 123 ? -4.875 7.705 5.109 1.00 94.62 123 PRO A CA 1
ATOM 992 C C . PRO A 1 123 ? -5.948 8.741 5.442 1.00 94.62 123 PRO A C 1
ATOM 994 O O . PRO A 1 123 ? -5.688 9.645 6.231 1.00 94.62 123 PRO A O 1
ATOM 997 N N . GLN A 1 124 ? -7.168 8.559 4.932 1.00 95.00 124 GLN A N 1
ATOM 998 C CA . GLN A 1 124 ? -8.351 9.325 5.326 1.00 95.00 124 GLN A CA 1
ATOM 999 C C . GLN A 1 124 ? -9.331 8.481 6.155 1.00 95.00 124 GLN A C 1
ATOM 1001 O O . GLN A 1 124 ? -9.278 7.249 6.222 1.00 95.00 124 GLN A O 1
ATOM 1006 N N . LEU A 1 125 ? -10.233 9.167 6.860 1.00 97.06 125 LEU A N 1
ATOM 1007 C CA . LEU A 1 125 ? -11.241 8.524 7.696 1.00 97.06 125 LEU A CA 1
ATOM 1008 C C . LEU A 1 125 ? -12.332 7.889 6.824 1.00 97.06 125 LEU A C 1
ATOM 1010 O O . LEU A 1 125 ? -13.034 8.584 6.093 1.00 97.06 125 LEU A O 1
ATOM 1014 N N . GLY A 1 126 ? -12.531 6.580 6.972 1.00 97.00 126 GLY A N 1
ATOM 1015 C CA . GLY A 1 126 ? -13.517 5.815 6.213 1.00 97.00 126 GLY A CA 1
ATOM 1016 C C . GLY A 1 126 ? -12.970 5.108 4.971 1.00 97.00 126 GLY A C 1
ATOM 1017 O O . GLY A 1 126 ? -13.731 4.351 4.365 1.00 97.00 126 GLY A O 1
ATOM 1018 N N . ASP A 1 127 ? -11.694 5.281 4.622 1.00 97.88 127 ASP A N 1
ATOM 1019 C CA . ASP A 1 127 ? -11.059 4.604 3.483 1.00 97.88 127 ASP A CA 1
ATOM 1020 C C . ASP A 1 127 ? -11.125 3.080 3.602 1.00 97.88 127 ASP A C 1
ATOM 1022 O O . ASP A 1 127 ? -11.051 2.525 4.703 1.00 97.88 127 ASP A O 1
ATOM 1026 N N . GLU A 1 128 ? -11.229 2.396 2.460 1.00 98.12 128 GLU A N 1
ATOM 1027 C CA . GLU A 1 128 ? -11.022 0.950 2.368 1.00 98.12 128 GLU A CA 1
ATOM 1028 C C . GLU A 1 128 ? -9.604 0.655 1.884 1.00 98.12 128 GLU A C 1
ATOM 1030 O O . GLU A 1 128 ? -9.145 1.180 0.869 1.00 98.12 128 GLU A O 1
ATOM 1035 N N . VAL A 1 129 ? -8.910 -0.211 2.618 1.00 98.25 129 VAL A N 1
ATOM 1036 C CA . VAL A 1 129 ? -7.501 -0.551 2.413 1.00 98.25 129 VAL A CA 1
ATOM 1037 C C . VAL A 1 129 ? -7.303 -2.057 2.452 1.00 98.25 129 VAL A C 1
ATOM 1039 O O . VAL A 1 129 ? -8.048 -2.774 3.119 1.00 98.25 129 VAL A O 1
ATOM 1042 N N . VAL A 1 130 ? -6.252 -2.546 1.806 1.00 98.25 130 VAL A N 1
ATOM 1043 C CA . VAL A 1 130 ? -5.744 -3.899 2.028 1.00 98.25 130 VAL A CA 1
ATOM 1044 C C . VAL A 1 130 ? -4.535 -3.809 2.952 1.00 98.25 130 VAL A C 1
ATOM 1046 O O . VAL A 1 130 ? -3.539 -3.148 2.655 1.00 98.25 130 VAL A O 1
ATOM 1049 N N . TYR A 1 131 ? -4.645 -4.462 4.106 1.00 97.94 131 TYR A N 1
ATOM 1050 C CA . TYR A 1 131 ? -3.573 -4.598 5.086 1.00 97.94 131 TYR A CA 1
ATOM 1051 C C . TYR A 1 131 ? -2.738 -5.844 4.767 1.00 97.94 131 TYR A C 1
ATOM 1053 O O . TYR A 1 131 ? -3.282 -6.946 4.651 1.00 97.94 131 TYR A O 1
ATOM 1061 N N . LEU A 1 132 ? -1.419 -5.681 4.634 1.00 97.56 132 LEU A N 1
ATOM 1062 C CA . LEU A 1 132 ? -0.491 -6.755 4.279 1.00 97.56 132 LEU A CA 1
ATOM 1063 C C . LEU A 1 132 ? 0.263 -7.237 5.525 1.00 97.56 132 LEU A C 1
ATOM 1065 O O . LEU A 1 132 ? 1.228 -6.615 5.977 1.00 97.56 132 LEU A O 1
ATOM 1069 N N . ARG A 1 133 ? -0.156 -8.389 6.066 1.00 95.75 133 ARG A N 1
ATOM 1070 C CA . ARG A 1 133 ? 0.384 -8.963 7.312 1.00 95.75 133 ARG A CA 1
ATOM 1071 C C . ARG A 1 133 ? 1.899 -9.152 7.257 1.00 95.75 133 ARG A C 1
ATOM 1073 O O . ARG A 1 133 ? 2.580 -8.801 8.217 1.00 95.75 133 ARG A O 1
ATOM 1080 N N . GLN A 1 134 ? 2.408 -9.711 6.159 1.00 96.06 134 GLN A N 1
ATOM 1081 C CA . GLN A 1 134 ? 3.836 -9.989 6.000 1.00 96.06 134 GLN A CA 1
ATOM 1082 C C . GLN A 1 134 ? 4.665 -8.697 6.015 1.00 96.06 134 GLN A C 1
ATOM 1084 O O . GLN A 1 134 ? 5.662 -8.621 6.726 1.00 96.06 134 GLN A O 1
ATOM 1089 N N . GLY A 1 135 ? 4.228 -7.667 5.287 1.00 96.06 135 GLY A N 1
ATOM 1090 C CA . GLY A 1 135 ? 4.952 -6.401 5.204 1.00 96.06 135 GLY A CA 1
ATOM 1091 C C . GLY A 1 135 ? 5.003 -5.640 6.521 1.00 96.06 135 GLY A C 1
ATOM 1092 O O . GLY A 1 135 ? 6.055 -5.129 6.891 1.00 96.06 135 GLY A O 1
ATOM 1093 N N . HIS A 1 136 ? 3.906 -5.640 7.282 1.00 95.56 136 HIS A N 1
ATOM 1094 C CA . HIS A 1 136 ? 3.899 -5.049 8.619 1.00 95.56 136 HIS A CA 1
ATOM 1095 C C . HIS A 1 136 ? 4.798 -5.825 9.605 1.00 95.56 136 HIS A C 1
ATOM 1097 O O . HIS A 1 136 ? 5.467 -5.213 10.438 1.00 95.56 136 HIS A O 1
ATOM 1103 N N . GLN A 1 137 ? 4.869 -7.157 9.492 1.00 94.06 137 GLN A N 1
ATOM 1104 C CA . GLN A 1 137 ? 5.792 -7.966 10.294 1.00 94.06 137 GLN A CA 1
ATOM 1105 C C . GLN A 1 137 ? 7.258 -7.651 9.963 1.00 94.06 137 GLN A C 1
ATOM 1107 O O . GLN A 1 137 ? 8.024 -7.318 10.866 1.00 94.06 137 GLN A O 1
ATOM 1112 N N . GLU A 1 138 ? 7.631 -7.671 8.681 1.00 94.12 138 GLU A N 1
ATOM 1113 C CA . GLU A 1 1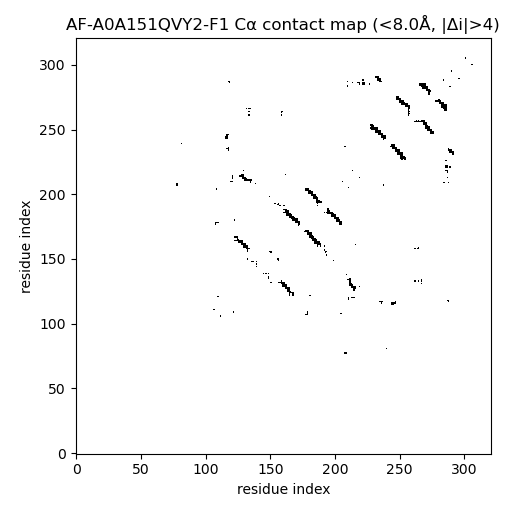38 ? 8.983 -7.312 8.235 1.00 94.12 138 GLU A CA 1
ATOM 1114 C C . GLU A 1 138 ? 9.347 -5.859 8.609 1.00 94.12 138 GLU A C 1
ATOM 1116 O O . GLU A 1 138 ? 10.499 -5.579 8.950 1.00 94.12 138 GLU A O 1
ATOM 1121 N N . TYR A 1 139 ? 8.373 -4.938 8.610 1.00 93.56 139 TYR A N 1
ATOM 1122 C CA . TYR A 1 139 ? 8.572 -3.561 9.061 1.00 93.56 139 TYR A CA 1
ATOM 1123 C C . TYR A 1 139 ? 8.941 -3.504 10.548 1.00 93.56 139 TYR A C 1
ATOM 1125 O O . TYR A 1 139 ? 9.998 -2.970 10.893 1.00 93.56 139 TYR A O 1
ATOM 1133 N N . MET A 1 140 ? 8.111 -4.096 11.417 1.00 91.44 140 MET A N 1
ATOM 1134 C CA . MET A 1 140 ? 8.341 -4.135 12.867 1.00 91.44 140 MET A CA 1
ATOM 1135 C C . MET A 1 140 ? 9.679 -4.788 13.238 1.00 91.44 140 MET A C 1
ATOM 1137 O O . MET A 1 140 ? 10.373 -4.313 14.139 1.00 91.44 140 MET A O 1
ATOM 1141 N N . GLU A 1 141 ? 10.047 -5.866 12.540 1.00 90.81 141 GLU A N 1
ATOM 1142 C CA . GLU A 1 141 ? 11.337 -6.539 12.707 1.00 90.81 141 GLU A CA 1
ATOM 1143 C C . GLU A 1 141 ? 12.500 -5.617 12.296 1.00 90.81 141 GLU A C 1
ATOM 1145 O O . GLU A 1 141 ? 13.497 -5.528 13.014 1.00 90.81 141 GLU A O 1
ATOM 1150 N N . SER A 1 142 ? 12.357 -4.856 11.202 1.00 89.38 142 SER A N 1
ATOM 1151 C CA . SER A 1 142 ? 13.395 -3.931 10.723 1.00 89.38 142 SER A CA 1
ATOM 1152 C C . SER A 1 142 ? 13.643 -2.729 11.645 1.00 89.38 142 SER A C 1
ATOM 1154 O O . SER A 1 142 ? 14.786 -2.287 11.767 1.00 89.38 142 SER A O 1
ATOM 1156 N N . CYS A 1 143 ? 12.609 -2.218 12.325 1.00 83.56 143 CYS A N 1
ATOM 1157 C CA . CYS A 1 143 ? 12.721 -1.089 13.256 1.00 83.56 143 CYS A CA 1
ATOM 1158 C C . CYS A 1 143 ? 12.915 -1.508 14.726 1.00 83.56 143 CYS A C 1
ATOM 1160 O O . CYS A 1 143 ? 13.042 -0.645 15.592 1.00 83.56 143 CYS A O 1
ATOM 1162 N N . SER A 1 144 ? 12.980 -2.817 15.015 1.00 77.81 144 SER A N 1
ATOM 1163 C CA . SER A 1 144 ? 13.094 -3.372 16.378 1.00 77.81 144 SER A CA 1
ATOM 1164 C C . SER A 1 144 ? 11.991 -2.892 17.338 1.00 77.81 144 SER A C 1
ATOM 1166 O O . SER A 1 144 ? 12.243 -2.673 18.526 1.00 77.81 144 SER A O 1
ATOM 1168 N N . SER A 1 145 ? 10.765 -2.716 16.831 1.00 75.38 145 SER A N 1
ATOM 1169 C CA . SER A 1 145 ? 9.636 -2.232 17.636 1.00 75.38 145 SER A CA 1
ATOM 1170 C C . SER A 1 145 ? 9.249 -3.221 18.742 1.00 75.38 145 SER A C 1
ATOM 1172 O O . SER A 1 145 ? 9.239 -4.438 18.547 1.00 75.38 145 SER A O 1
ATOM 1174 N N . SER A 1 146 ? 8.884 -2.686 19.909 1.00 72.38 146 SER A N 1
ATOM 1175 C CA . SER A 1 146 ? 8.307 -3.447 21.023 1.00 72.38 146 SER A CA 1
ATOM 1176 C C . SER A 1 146 ? 6.787 -3.631 20.911 1.00 72.38 146 SER A C 1
ATOM 1178 O O . SER A 1 146 ? 6.207 -4.389 21.695 1.00 72.38 146 SER A O 1
ATOM 1180 N N . GLU A 1 147 ? 6.131 -2.973 19.948 1.00 77.38 147 GLU A N 1
ATOM 1181 C CA . GLU A 1 147 ? 4.700 -3.148 19.691 1.00 77.38 147 GLU A CA 1
ATOM 1182 C C . GLU A 1 147 ? 4.387 -4.592 19.256 1.00 77.38 147 GLU A C 1
ATOM 1184 O O . GLU A 1 147 ? 5.193 -5.280 18.630 1.00 77.38 147 GLU A O 1
ATOM 1189 N N . SER A 1 148 ? 3.200 -5.090 19.608 1.00 81.38 148 SER A N 1
ATOM 1190 C CA . SER A 1 148 ? 2.755 -6.432 19.214 1.00 81.38 148 SER A CA 1
ATOM 1191 C C . SER A 1 148 ? 1.754 -6.348 18.071 1.00 81.38 148 SER A C 1
ATOM 1193 O O . SER A 1 148 ? 0.586 -6.031 18.284 1.00 81.38 148 SER A O 1
ATOM 1195 N N . GLY A 1 149 ? 2.222 -6.670 16.864 1.00 87.38 149 GLY A N 1
ATOM 1196 C CA . GLY A 1 149 ? 1.419 -6.670 15.647 1.00 87.38 149 GLY A CA 1
ATOM 1197 C C . GLY A 1 149 ? 0.215 -7.625 15.700 1.00 87.38 149 GLY A C 1
ATOM 1198 O O . GLY A 1 149 ? 0.213 -8.607 16.455 1.00 87.38 149 GLY A O 1
ATOM 1199 N N . PRO A 1 150 ? -0.823 -7.371 14.882 1.00 91.12 150 PRO A N 1
ATOM 1200 C CA . PRO A 1 150 ? -2.147 -7.982 15.023 1.00 91.12 150 PRO A CA 1
ATOM 1201 C C . PRO A 1 150 ? -2.159 -9.512 14.891 1.00 91.12 150 PRO A C 1
ATOM 1203 O O . PRO A 1 150 ? -3.029 -10.160 15.463 1.00 91.12 150 PRO A O 1
ATOM 1206 N N . TRP A 1 151 ? -1.173 -10.130 14.233 1.00 92.06 151 TRP A N 1
ATOM 1207 C CA . TRP A 1 151 ? -1.050 -11.596 14.153 1.00 92.06 151 TRP A CA 1
ATOM 1208 C C . TRP A 1 151 ? -0.828 -12.285 15.512 1.00 92.06 151 TRP A C 1
ATOM 1210 O O . TRP A 1 151 ? -0.996 -13.498 15.603 1.00 92.06 151 TRP A O 1
ATOM 1220 N N . ARG A 1 152 ? -0.480 -11.539 16.573 1.00 90.44 152 ARG A N 1
ATOM 1221 C CA . ARG A 1 152 ? -0.455 -12.043 17.961 1.00 90.44 152 ARG A CA 1
ATOM 1222 C C . ARG A 1 152 ? -1.824 -12.012 18.653 1.00 90.44 152 ARG A C 1
ATOM 1224 O O . ARG A 1 152 ? -2.008 -12.712 19.642 1.00 90.44 152 ARG A O 1
ATOM 1231 N N . LEU A 1 153 ? -2.760 -11.204 18.153 1.00 89.88 153 LEU A N 1
ATOM 1232 C CA . LEU A 1 153 ? -4.122 -11.050 18.683 1.00 89.88 153 LEU A CA 1
ATOM 1233 C C . LEU A 1 153 ? -5.146 -11.887 17.899 1.00 89.88 153 LEU A C 1
ATOM 1235 O O . LEU A 1 153 ? -6.138 -12.342 18.462 1.00 89.88 153 LEU A O 1
ATOM 1239 N N . PHE A 1 154 ? -4.898 -12.096 16.604 1.00 91.12 154 PHE A N 1
ATOM 1240 C CA . PHE A 1 154 ? -5.826 -12.723 15.665 1.00 91.12 154 PHE A CA 1
ATOM 1241 C C . PHE A 1 154 ? -5.239 -14.024 15.102 1.00 91.12 154 PHE A C 1
ATOM 1243 O O . PHE A 1 154 ? -4.481 -14.031 14.130 1.00 91.12 154 PHE A O 1
ATOM 1250 N N . THR A 1 155 ? -5.598 -15.151 15.717 1.00 88.38 155 THR A N 1
ATOM 1251 C CA . THR A 1 155 ? -5.236 -16.493 15.244 1.00 88.38 155 THR A CA 1
ATOM 1252 C C . THR A 1 155 ? -5.938 -16.804 13.922 1.00 88.38 155 THR A C 1
ATOM 1254 O O . THR A 1 155 ? -7.161 -16.802 13.848 1.00 88.38 155 THR A O 1
ATOM 1257 N N . GLY A 1 156 ? -5.167 -17.073 12.863 1.00 85.94 156 GLY A N 1
ATOM 1258 C CA . GLY A 1 156 ? -5.711 -17.252 11.509 1.00 85.94 156 GLY A CA 1
ATOM 1259 C C . GLY A 1 156 ? -5.870 -15.955 10.703 1.00 85.94 156 GLY A C 1
ATOM 1260 O O . GLY A 1 156 ? -6.656 -15.933 9.763 1.00 85.94 156 GLY A O 1
ATOM 1261 N N . LEU A 1 157 ? -5.144 -14.887 11.061 1.00 92.50 157 LEU A N 1
ATOM 1262 C CA . LEU A 1 157 ? -5.009 -13.672 10.247 1.00 92.50 157 LEU A CA 1
ATOM 1263 C C . LEU A 1 157 ? -4.293 -13.974 8.918 1.00 92.50 157 LEU A C 1
ATOM 1265 O O . LEU A 1 157 ? -3.177 -14.508 8.922 1.00 92.50 157 LEU A O 1
ATOM 1269 N N . SER A 1 158 ? -4.916 -13.604 7.804 1.00 94.19 158 SER A N 1
ATOM 1270 C CA . SER A 1 158 ? -4.481 -13.908 6.434 1.00 94.19 158 SER A CA 1
ATOM 1271 C C . S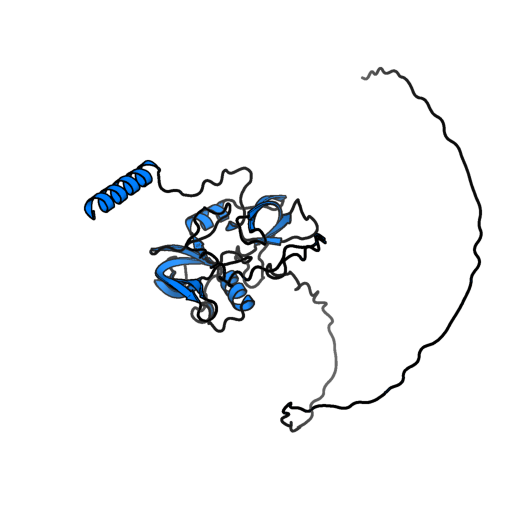ER A 1 158 ? -3.225 -13.125 6.018 1.00 94.19 158 SER A C 1
ATOM 1273 O O . SER A 1 158 ? -2.735 -12.257 6.744 1.00 94.19 158 SER A O 1
ATOM 1275 N N . ALA A 1 159 ? -2.677 -13.423 4.834 1.00 95.00 159 ALA A N 1
ATOM 1276 C CA . ALA A 1 159 ? -1.563 -12.656 4.262 1.00 95.00 159 ALA A CA 1
ATOM 1277 C C . ALA A 1 159 ? -1.983 -11.223 3.871 1.00 95.00 159 ALA A C 1
ATOM 1279 O O . ALA A 1 159 ? -1.232 -10.271 4.098 1.00 95.00 159 ALA A O 1
ATOM 1280 N N . CYS A 1 160 ? -3.197 -11.087 3.333 1.00 96.12 160 CYS A N 1
ATOM 1281 C CA . CYS A 1 160 ? -3.852 -9.834 2.970 1.00 96.12 160 CYS A CA 1
ATOM 1282 C C . CYS A 1 160 ? -5.246 -9.811 3.599 1.00 96.12 160 CYS A C 1
ATOM 1284 O O . CYS A 1 160 ? -5.933 -10.828 3.580 1.00 96.12 160 CYS A O 1
ATOM 1286 N N . GLU A 1 161 ? -5.668 -8.670 4.134 1.00 97.25 161 GLU A N 1
ATOM 1287 C CA . GLU A 1 161 ? -6.973 -8.507 4.784 1.00 97.25 161 GLU A CA 1
ATOM 1288 C C . GLU A 1 161 ? -7.606 -7.179 4.351 1.00 97.25 161 GLU A C 1
ATOM 1290 O O . GLU A 1 161 ? -6.973 -6.127 4.483 1.00 97.25 161 GLU A O 1
ATOM 1295 N N . ILE A 1 162 ? -8.852 -7.197 3.864 1.00 98.19 162 ILE A N 1
ATOM 1296 C CA . ILE A 1 162 ? -9.562 -5.962 3.499 1.00 98.19 162 ILE A CA 1
ATOM 1297 C C . ILE A 1 162 ? -10.087 -5.300 4.775 1.00 98.19 162 ILE A C 1
ATOM 1299 O O . ILE A 1 162 ? -10.858 -5.891 5.537 1.00 98.19 162 ILE A O 1
ATOM 1303 N N . CYS A 1 163 ? -9.664 -4.062 4.999 1.00 98.38 163 CYS A N 1
ATOM 1304 C CA . CYS A 1 163 ? -9.963 -3.270 6.180 1.00 98.38 163 CYS A CA 1
ATOM 1305 C C . CYS A 1 163 ? -10.602 -1.923 5.818 1.00 98.38 163 CYS A C 1
ATOM 1307 O O . CYS A 1 163 ? -10.434 -1.420 4.711 1.00 98.38 163 CYS A O 1
ATOM 1309 N N . LYS A 1 164 ? -11.275 -1.301 6.789 1.00 98.50 164 LYS A N 1
ATOM 1310 C CA . LYS A 1 164 ? -11.754 0.083 6.724 1.00 98.50 164 LYS A CA 1
ATOM 1311 C C . LYS A 1 164 ? -11.170 0.913 7.865 1.00 98.50 164 LYS A C 1
ATOM 1313 O O . LYS A 1 164 ? -11.102 0.422 8.995 1.00 98.50 164 LYS A O 1
ATOM 1318 N N . VAL A 1 165 ? -10.778 2.155 7.585 1.00 98.69 165 VAL A N 1
ATOM 1319 C CA . VAL A 1 165 ? -10.301 3.113 8.597 1.00 98.69 165 VAL A CA 1
ATOM 1320 C C . VAL A 1 165 ? -11.487 3.600 9.440 1.00 98.69 165 VAL A C 1
ATOM 1322 O O . VAL A 1 165 ? -12.345 4.329 8.947 1.00 98.69 165 VAL A O 1
ATOM 1325 N N . GLU A 1 166 ? -11.554 3.185 10.708 1.00 98.25 166 GLU A N 1
ATOM 1326 C CA . GLU A 1 166 ? -12.606 3.585 11.661 1.00 98.25 166 GLU A CA 1
ATOM 1327 C C . GLU A 1 166 ? -12.242 4.808 12.505 1.00 98.25 166 GLU A C 1
ATOM 1329 O O . GLU A 1 166 ? -13.114 5.592 12.864 1.00 98.25 166 GLU A O 1
ATOM 1334 N N . GLU A 1 167 ? -10.967 4.934 12.870 1.00 98.44 167 GLU A N 1
ATOM 1335 C CA . GLU A 1 167 ? -10.413 6.046 13.647 1.00 98.44 167 GLU A CA 1
ATOM 1336 C C . GLU A 1 167 ? -9.072 6.430 13.008 1.00 98.44 167 GLU A C 1
ATOM 1338 O O . GLU A 1 167 ? -8.308 5.552 12.594 1.00 98.44 167 GLU A O 1
ATOM 1343 N N . LEU A 1 168 ? -8.797 7.733 12.937 1.00 97.88 168 LEU A N 1
ATOM 1344 C CA . LEU A 1 168 ? -7.588 8.324 12.365 1.00 97.88 168 LEU A CA 1
ATOM 1345 C C . LEU A 1 168 ? -7.137 9.481 13.263 1.00 97.88 168 LEU A C 1
ATOM 1347 O O . LEU A 1 168 ? -7.906 10.404 13.520 1.00 97.88 168 LEU A O 1
ATOM 1351 N N . GLU A 1 169 ? -5.886 9.441 13.711 1.00 96.69 169 GLU A N 1
ATOM 1352 C CA . GLU A 1 169 ? -5.218 10.528 14.428 1.00 96.69 169 GLU A CA 1
ATOM 1353 C C . GLU A 1 169 ? -3.854 10.785 13.768 1.00 96.69 169 GLU A C 1
ATOM 1355 O O . GLU A 1 169 ? -2.964 9.932 13.810 1.00 96.69 169 GLU A O 1
ATOM 1360 N N . TYR A 1 170 ? -3.681 11.959 13.159 1.00 94.50 170 TYR A N 1
ATOM 1361 C CA . TYR A 1 170 ? -2.371 12.431 12.706 1.00 94.50 170 TYR A CA 1
ATOM 1362 C C . TYR A 1 170 ? -1.550 12.878 13.925 1.00 94.50 170 TYR A C 1
ATOM 1364 O O . TYR A 1 170 ? -2.014 13.702 14.713 1.00 94.50 170 TYR A O 1
ATOM 1372 N N . ALA A 1 171 ? -0.346 12.331 14.095 1.00 92.69 171 ALA A N 1
ATOM 1373 C CA . ALA A 1 171 ? 0.462 12.502 15.301 1.00 92.69 171 ALA A CA 1
ATOM 1374 C C . ALA A 1 171 ? 1.970 12.541 15.000 1.00 92.69 171 ALA A C 1
ATOM 1376 O O . ALA A 1 171 ? 2.412 12.203 13.904 1.00 92.69 171 ALA A O 1
ATOM 1377 N N . GLU A 1 172 ? 2.775 12.898 15.998 1.00 91.19 172 GLU A N 1
ATOM 1378 C CA . GLU A 1 172 ? 4.235 12.745 15.976 1.00 91.19 172 GLU A CA 1
ATOM 1379 C C . GLU A 1 172 ? 4.648 11.491 16.769 1.00 91.19 172 GLU A C 1
ATOM 1381 O O . GLU A 1 172 ? 4.055 11.174 17.806 1.00 91.19 172 GLU A O 1
ATOM 1386 N N . LEU A 1 173 ? 5.666 10.769 16.292 1.00 86.12 173 LEU A N 1
ATOM 1387 C CA . LEU A 1 173 ? 6.244 9.625 16.995 1.00 86.12 173 LEU A CA 1
ATOM 1388 C C . LEU A 1 173 ? 7.003 10.091 18.252 1.00 86.12 173 LEU A C 1
ATOM 1390 O O . LEU A 1 173 ? 7.887 10.950 18.148 1.00 86.12 173 LEU A O 1
ATOM 1394 N N . PRO A 1 174 ? 6.730 9.509 19.439 1.00 82.94 174 PRO A N 1
ATOM 1395 C CA . PRO A 1 174 ? 7.457 9.838 20.659 1.00 82.94 174 PRO A CA 1
ATOM 1396 C C . PRO A 1 174 ? 8.971 9.652 20.499 1.00 82.94 174 PRO A C 1
ATOM 1398 O O . PRO A 1 174 ? 9.449 8.583 20.128 1.00 82.94 174 PRO A O 1
ATOM 1401 N N . GLY A 1 175 ? 9.733 10.697 20.819 1.00 83.69 175 GLY A N 1
ATOM 1402 C CA . GLY A 1 175 ? 11.195 10.694 20.774 1.00 83.69 175 GLY A CA 1
ATOM 1403 C C . GLY A 1 175 ? 11.788 11.265 19.484 1.00 83.69 175 GLY A C 1
ATOM 1404 O O . GLY A 1 175 ? 12.623 12.160 19.583 1.00 83.69 175 GLY A O 1
ATOM 1405 N N . SER A 1 176 ? 11.373 10.798 18.299 1.00 84.56 176 SER A N 1
ATOM 1406 C CA . SER A 1 176 ? 11.927 11.309 17.030 1.00 84.56 176 SER A CA 1
ATOM 1407 C C . SER A 1 176 ? 11.219 12.562 16.505 1.00 84.56 176 SER A C 1
ATOM 1409 O O . SER A 1 176 ? 11.865 13.401 15.881 1.00 84.56 176 SER A O 1
ATOM 1411 N N . GLY A 1 177 ? 9.917 12.715 16.776 1.00 85.88 177 GLY A N 1
ATOM 1412 C CA . GLY A 1 177 ? 9.103 13.805 16.229 1.00 85.88 177 GLY A CA 1
ATOM 1413 C C . GLY A 1 177 ? 8.675 13.600 14.768 1.00 85.88 177 GLY A C 1
ATOM 1414 O O . GLY A 1 177 ? 8.073 14.495 14.181 1.00 85.88 177 GLY A O 1
ATOM 1415 N N . ASP A 1 178 ? 8.963 12.443 14.162 1.00 88.56 178 ASP A N 1
ATOM 1416 C CA . ASP A 1 178 ? 8.507 12.135 12.801 1.00 88.56 178 ASP A CA 1
ATOM 1417 C C . ASP A 1 178 ? 6.983 11.973 12.761 1.00 88.56 178 ASP A C 1
ATOM 1419 O O . ASP A 1 178 ? 6.387 11.350 13.642 1.00 88.56 178 ASP A O 1
ATOM 1423 N N . SER A 1 179 ? 6.332 12.493 11.720 1.00 91.75 179 SER A N 1
ATOM 1424 C CA . SER A 1 179 ? 4.878 12.373 11.579 1.00 91.75 179 SER A CA 1
ATOM 1425 C C . SER A 1 179 ? 4.433 10.941 11.265 1.00 91.75 179 SER A C 1
ATOM 1427 O O . SER A 1 179 ? 5.048 10.235 10.463 1.00 91.75 179 SER A O 1
ATOM 1429 N N . CYS A 1 180 ? 3.305 10.538 11.840 1.00 93.81 180 CYS A N 1
ATOM 1430 C CA . CYS A 1 180 ? 2.657 9.248 11.639 1.00 93.81 180 CYS A CA 1
ATOM 1431 C C . CYS A 1 180 ? 1.126 9.389 11.669 1.00 93.81 180 CYS A C 1
ATOM 1433 O O . CYS A 1 180 ? 0.581 10.386 12.144 1.00 93.81 180 CYS A O 1
ATOM 1435 N N . CYS A 1 181 ? 0.432 8.364 11.185 1.00 95.88 181 CYS A N 1
ATOM 1436 C CA . CYS A 1 181 ? -1.007 8.198 11.348 1.00 95.88 181 CYS A CA 1
ATOM 1437 C C . CYS A 1 181 ? -1.255 7.057 12.336 1.00 95.88 181 CYS A C 1
ATOM 1439 O O . CYS A 1 181 ? -0.883 5.915 12.063 1.00 95.88 181 CYS A O 1
ATOM 1441 N N . LYS A 1 182 ? -1.910 7.327 13.465 1.00 96.44 182 LYS A N 1
ATOM 1442 C CA . LYS A 1 182 ? -2.477 6.266 14.303 1.00 96.44 182 LYS A CA 1
ATOM 1443 C C . LYS A 1 182 ? -3.840 5.912 13.722 1.00 96.44 182 LYS A C 1
ATOM 1445 O O . LYS A 1 182 ? -4.724 6.761 13.625 1.00 96.44 182 LYS A O 1
ATOM 1450 N N . LEU A 1 183 ? -3.990 4.660 13.321 1.00 97.75 183 LEU A N 1
ATOM 1451 C CA . LEU A 1 183 ? -5.167 4.124 12.657 1.00 97.75 183 LEU A CA 1
ATOM 1452 C C . LEU A 1 183 ? -5.853 3.105 13.563 1.00 97.75 183 LEU A C 1
ATOM 1454 O O . LEU A 1 183 ? -5.194 2.319 14.251 1.00 97.75 183 LEU A O 1
ATOM 1458 N N . LYS A 1 184 ? -7.179 3.046 13.489 1.00 98.00 184 LYS A N 1
ATOM 1459 C CA . LYS A 1 184 ? -7.943 1.848 13.837 1.00 98.00 184 LYS A CA 1
ATOM 1460 C C . LYS A 1 184 ? -8.530 1.268 12.563 1.00 98.00 184 LYS A C 1
ATOM 1462 O O . LYS A 1 184 ? -9.301 1.932 11.875 1.00 98.00 184 LYS A O 1
ATOM 1467 N N . LEU A 1 185 ? -8.167 0.030 12.266 1.00 98.38 185 LEU A N 1
ATOM 1468 C CA . LEU A 1 185 ? -8.602 -0.699 11.084 1.00 98.38 185 LEU A CA 1
ATOM 1469 C C . LEU A 1 185 ? -9.603 -1.778 11.504 1.00 98.38 185 LEU A C 1
ATOM 1471 O O . LEU A 1 185 ? -9.282 -2.600 12.363 1.00 98.38 185 LEU A O 1
ATOM 1475 N N . ARG A 1 186 ? -10.802 -1.784 10.911 1.00 98.31 186 ARG A N 1
ATOM 1476 C CA . ARG A 1 186 ? -11.779 -2.881 11.037 1.00 98.31 186 ARG A CA 1
ATOM 1477 C C . ARG A 1 186 ? -11.729 -3.777 9.817 1.00 98.31 186 ARG A C 1
ATOM 1479 O O . ARG A 1 186 ? -11.807 -3.264 8.708 1.00 98.31 186 ARG A O 1
ATOM 1486 N N . PHE A 1 187 ? -11.697 -5.089 10.009 1.00 98.00 187 PHE A N 1
ATOM 1487 C CA . PHE A 1 187 ? -11.817 -6.057 8.920 1.00 98.00 187 PHE A CA 1
ATOM 1488 C C . PHE A 1 187 ? -13.236 -6.025 8.325 1.00 98.00 187 PHE A C 1
ATOM 1490 O O . PHE A 1 187 ? -14.223 -6.127 9.062 1.00 98.00 187 PHE A O 1
ATOM 1497 N N . VAL A 1 188 ? -13.344 -5.869 7.002 1.00 98.06 188 VAL A N 1
ATOM 1498 C CA . VAL A 1 188 ? -14.627 -5.699 6.286 1.00 98.06 188 VAL A CA 1
ATOM 1499 C C . VAL A 1 188 ? -14.932 -6.778 5.250 1.00 98.06 188 VAL A C 1
ATOM 1501 O O . VAL A 1 188 ? -16.054 -6.816 4.759 1.00 98.06 188 VAL A O 1
ATOM 1504 N N . ASP A 1 189 ? -13.992 -7.676 4.952 1.00 96.31 189 ASP A N 1
ATOM 1505 C CA . ASP A 1 189 ? -14.237 -8.834 4.082 1.00 96.31 189 ASP A CA 1
ATOM 1506 C C . ASP A 1 189 ? -15.120 -9.883 4.795 1.00 96.31 189 ASP A C 1
ATOM 1508 O O . ASP A 1 189 ? -14.667 -10.449 5.795 1.00 96.31 189 ASP A O 1
ATOM 1512 N N . PRO A 1 190 ? -16.345 -10.191 4.317 1.00 95.75 190 PRO A N 1
ATOM 1513 C CA . PRO A 1 190 ? -17.216 -11.192 4.939 1.00 95.75 190 PRO A CA 1
ATOM 1514 C C . PRO A 1 190 ? -16.690 -12.633 4.853 1.00 95.75 190 PRO A C 1
ATOM 1516 O O . PRO A 1 190 ? -17.206 -13.503 5.552 1.00 95.75 190 PRO A O 1
ATOM 1519 N N . SER A 1 191 ? -15.695 -12.903 4.001 1.00 93.56 191 SER A N 1
ATOM 1520 C CA . SER A 1 191 ? -15.018 -14.202 3.912 1.00 93.56 191 SER A CA 1
ATOM 1521 C C . SER A 1 191 ? -13.857 -14.351 4.905 1.00 93.56 191 SER A C 1
ATOM 1523 O O . SER A 1 191 ? -13.403 -15.469 5.153 1.00 93.56 191 SER A O 1
ATOM 1525 N N . SER A 1 192 ? -13.398 -13.252 5.518 1.00 92.88 192 SER A N 1
ATOM 1526 C CA . SER A 1 192 ? -12.323 -13.283 6.510 1.00 92.88 192 SER A CA 1
ATOM 1527 C C . SER A 1 192 ? -12.814 -13.793 7.865 1.00 92.88 192 SER A C 1
ATOM 1529 O O . SER A 1 192 ? -13.791 -13.301 8.434 1.00 92.88 192 SER A O 1
ATOM 1531 N N . ASN A 1 193 ? -12.024 -14.684 8.475 1.00 91.31 193 ASN A N 1
ATOM 1532 C CA . ASN A 1 193 ? -12.173 -15.103 9.874 1.00 91.31 193 ASN A CA 1
ATOM 1533 C C . ASN A 1 193 ? -12.102 -13.929 10.875 1.00 91.31 193 ASN A C 1
ATOM 1535 O O . ASN A 1 193 ? -12.383 -14.110 12.066 1.00 91.31 193 ASN A O 1
ATOM 1539 N N . MET A 1 194 ? -11.698 -12.735 10.430 1.00 95.00 194 MET A N 1
ATOM 1540 C CA . MET A 1 194 ? -11.589 -11.532 11.250 1.00 95.00 194 MET A CA 1
ATOM 1541 C C . MET A 1 194 ? -12.706 -10.508 11.038 1.00 95.00 194 MET A C 1
ATOM 1543 O O . MET A 1 194 ? -12.721 -9.518 11.770 1.00 95.00 194 MET A O 1
ATOM 1547 N N . TYR A 1 195 ? -13.659 -10.760 10.132 1.00 96.44 195 TYR A N 1
ATOM 1548 C CA . TYR A 1 195 ? -14.775 -9.862 9.817 1.00 96.44 195 TYR A CA 1
ATOM 1549 C C . TYR A 1 195 ? -15.405 -9.201 11.056 1.00 96.44 195 TYR A C 1
ATOM 1551 O O . TYR A 1 195 ? -15.742 -9.858 12.044 1.00 96.44 195 TYR A O 1
ATOM 1559 N N . GLY A 1 196 ? -15.552 -7.875 11.007 1.00 96.69 196 GLY A N 1
ATOM 1560 C CA . GLY A 1 196 ? -16.159 -7.072 12.069 1.00 96.69 196 GLY A CA 1
ATOM 1561 C C . GLY A 1 196 ? -15.257 -6.767 13.273 1.00 96.69 196 GLY A C 1
ATOM 1562 O O . GLY A 1 196 ? -15.596 -5.876 14.049 1.00 96.69 196 GLY A O 1
ATOM 1563 N N . LYS A 1 197 ? -14.109 -7.439 13.435 1.00 97.06 197 LYS A N 1
ATOM 1564 C CA . LYS A 1 197 ? -13.117 -7.120 14.481 1.00 97.06 197 LYS A CA 1
ATOM 1565 C C . LYS A 1 197 ? -12.288 -5.900 14.061 1.00 97.06 197 LYS A C 1
ATOM 1567 O O . LYS A 1 197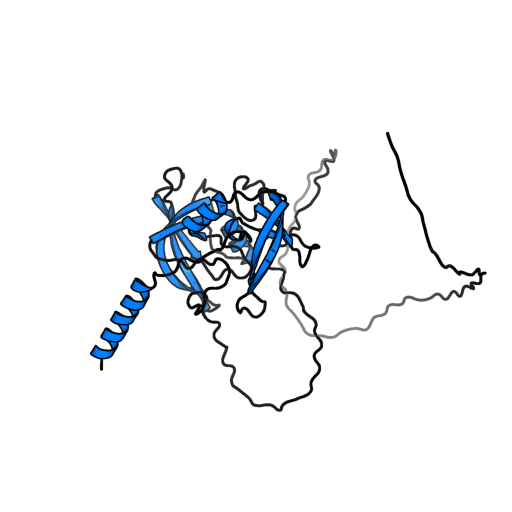 ? -12.084 -5.677 12.868 1.00 97.06 197 LYS A O 1
ATOM 1572 N N . SER A 1 198 ? -11.749 -5.156 15.028 1.00 97.19 198 SER A N 1
ATOM 1573 C CA . SER A 1 198 ? -10.869 -4.005 14.764 1.00 97.19 198 SER A CA 1
ATOM 1574 C C . SER A 1 198 ? -9.544 -4.106 15.519 1.00 97.19 198 SER A C 1
ATOM 1576 O O . SER A 1 198 ? -9.482 -4.683 16.606 1.00 97.19 198 SER A O 1
ATOM 1578 N N . PHE A 1 199 ? -8.488 -3.507 14.968 1.00 97.00 199 PHE A N 1
ATOM 1579 C CA . PHE A 1 199 ? -7.160 -3.410 15.579 1.00 97.00 199 PHE A CA 1
ATOM 1580 C C . PHE A 1 199 ? -6.567 -2.008 15.416 1.00 97.00 199 PHE A C 1
ATOM 1582 O O . PHE A 1 199 ? -7.030 -1.233 14.582 1.00 97.00 199 PHE A O 1
ATOM 1589 N N . LYS A 1 200 ? -5.556 -1.672 16.225 1.00 95.94 200 LYS A N 1
ATOM 1590 C CA . LYS A 1 200 ? -4.818 -0.404 16.118 1.00 95.94 200 LYS A CA 1
ATOM 1591 C C . LYS A 1 200 ? -3.480 -0.608 15.411 1.00 95.94 200 LYS A C 1
ATOM 1593 O O . LYS A 1 200 ? -2.860 -1.658 15.565 1.00 95.94 200 LYS A O 1
ATOM 1598 N N . LEU A 1 201 ? -3.067 0.395 14.644 1.00 94.56 201 LEU A N 1
ATOM 1599 C CA . LEU A 1 201 ? -1.848 0.406 13.841 1.00 94.56 201 LEU A CA 1
ATOM 1600 C C . LEU A 1 201 ? -1.238 1.811 13.843 1.00 94.56 201 LEU A C 1
ATOM 1602 O O . LEU A 1 201 ? -1.952 2.780 13.600 1.00 94.56 201 LEU A O 1
ATOM 1606 N N . THR A 1 202 ? 0.071 1.922 14.046 1.00 94.44 202 THR A N 1
ATOM 1607 C CA . THR A 1 202 ? 0.815 3.169 13.819 1.00 94.44 202 THR A CA 1
ATOM 1608 C C . THR A 1 202 ? 1.472 3.092 12.440 1.00 94.44 202 THR A C 1
ATOM 1610 O O . THR A 1 202 ? 2.333 2.244 12.225 1.00 94.44 202 THR A O 1
ATOM 1613 N N . LEU A 1 203 ? 1.064 3.946 11.496 1.00 94.50 203 LEU A N 1
ATOM 1614 C CA . LEU A 1 203 ? 1.637 4.035 10.148 1.00 94.50 203 LEU A CA 1
ATOM 1615 C C . LEU A 1 203 ? 2.588 5.251 10.060 1.00 94.50 203 LEU A C 1
ATOM 1617 O O . LEU A 1 203 ? 2.111 6.389 10.073 1.00 94.50 203 LEU A O 1
ATOM 1621 N N . PRO A 1 204 ? 3.915 5.050 10.012 1.00 92.00 204 PRO A N 1
ATOM 1622 C CA . PRO A 1 204 ? 4.908 6.122 9.910 1.00 92.00 204 PRO A CA 1
ATOM 1623 C C . PRO A 1 204 ? 5.250 6.439 8.445 1.00 92.00 204 PRO A C 1
ATOM 1625 O O . PRO A 1 204 ? 4.708 5.822 7.530 1.00 92.00 204 PRO A O 1
ATOM 1628 N N . GLU A 1 205 ? 6.190 7.360 8.199 1.00 89.75 205 GLU A N 1
ATOM 1629 C CA . GLU A 1 205 ? 6.734 7.523 6.845 1.00 89.75 205 GLU A CA 1
ATOM 1630 C C . GLU A 1 205 ? 7.533 6.279 6.422 1.00 89.75 205 GLU A C 1
ATOM 1632 O O . GLU A 1 205 ? 8.596 5.982 6.974 1.00 89.75 205 GLU A O 1
ATOM 1637 N N . LEU A 1 206 ? 7.056 5.573 5.396 1.00 89.81 206 LEU A N 1
ATOM 1638 C CA . LEU A 1 206 ? 7.743 4.413 4.831 1.00 89.81 206 LEU A CA 1
ATOM 1639 C C . LEU A 1 206 ? 8.823 4.860 3.832 1.00 89.81 206 LEU A C 1
ATOM 1641 O O . LEU A 1 206 ? 8.637 4.894 2.618 1.00 89.81 206 LEU A O 1
ATOM 1645 N N . ILE A 1 207 ? 9.983 5.250 4.365 1.00 85.69 207 ILE A N 1
ATOM 1646 C CA . ILE A 1 207 ? 11.161 5.619 3.570 1.00 85.69 207 ILE A CA 1
ATOM 1647 C C . ILE A 1 207 ? 11.936 4.349 3.206 1.00 85.69 207 ILE A C 1
ATOM 1649 O O . ILE A 1 207 ? 12.398 3.622 4.084 1.00 85.69 207 ILE A O 1
ATOM 1653 N N . ASN A 1 208 ? 12.116 4.095 1.906 1.00 85.00 208 ASN A N 1
ATOM 1654 C CA . ASN A 1 208 ? 12.821 2.923 1.363 1.00 85.00 208 ASN A CA 1
ATOM 1655 C C . ASN A 1 208 ? 12.242 1.559 1.807 1.00 85.00 208 ASN A C 1
ATOM 1657 O O . ASN A 1 208 ? 12.916 0.534 1.689 1.00 85.00 208 ASN A O 1
ATOM 1661 N N . PHE A 1 209 ? 10.989 1.534 2.266 1.00 91.56 209 PHE A N 1
ATOM 1662 C CA . PHE A 1 209 ? 10.235 0.345 2.662 1.00 91.56 209 PHE A CA 1
ATOM 1663 C C . PHE A 1 209 ? 8.891 0.338 1.901 1.00 91.56 209 PHE A C 1
ATOM 1665 O O . PHE A 1 209 ? 8.325 1.419 1.751 1.00 91.56 209 PHE A O 1
ATOM 1672 N N . PRO A 1 210 ? 8.379 -0.798 1.383 1.00 92.56 210 PRO A N 1
ATOM 1673 C CA . PRO A 1 210 ? 7.134 -0.798 0.604 1.00 92.56 210 PRO A CA 1
ATOM 1674 C C . PRO A 1 210 ? 5.889 -0.537 1.467 1.00 92.56 210 PRO A C 1
ATOM 1676 O O . PRO A 1 210 ? 5.865 -0.884 2.648 1.00 92.56 210 PRO A O 1
ATOM 1679 N N . ASP A 1 211 ? 4.819 -0.002 0.879 1.00 94.75 211 ASP A N 1
ATOM 1680 C CA . ASP A 1 211 ? 3.554 0.203 1.594 1.00 94.75 211 ASP A CA 1
ATOM 1681 C C . ASP A 1 211 ? 2.889 -1.124 1.983 1.00 94.75 211 ASP A C 1
ATOM 1683 O O . ASP A 1 211 ? 2.490 -1.905 1.119 1.00 94.75 211 ASP A O 1
ATOM 1687 N N . PHE A 1 212 ? 2.742 -1.367 3.292 1.00 96.44 212 PHE A N 1
ATOM 1688 C CA . PHE A 1 212 ? 2.008 -2.514 3.855 1.00 96.44 212 PHE A CA 1
ATOM 1689 C C . PHE A 1 212 ? 0.546 -2.198 4.228 1.00 96.44 212 PHE A C 1
ATOM 1691 O O . PHE A 1 212 ? -0.176 -3.067 4.724 1.00 96.44 212 PHE A O 1
ATOM 1698 N N . VAL A 1 213 ? 0.101 -0.968 3.966 1.00 97.44 213 VAL A N 1
ATOM 1699 C CA . VAL A 1 213 ? -1.308 -0.562 3.930 1.00 97.44 213 VAL A CA 1
ATOM 1700 C C . VAL A 1 213 ? -1.516 0.150 2.601 1.00 97.44 213 VAL A C 1
ATOM 1702 O O . VAL A 1 213 ? -0.895 1.179 2.360 1.00 97.44 213 VAL A O 1
ATOM 1705 N N . VAL A 1 214 ? -2.355 -0.417 1.738 1.00 97.06 214 VAL A N 1
ATOM 1706 C CA . VAL A 1 214 ? -2.567 0.067 0.366 1.00 97.06 214 VAL A CA 1
ATOM 1707 C C . VAL A 1 214 ? -4.049 0.355 0.180 1.00 97.06 214 VAL A C 1
ATOM 1709 O O . VAL A 1 214 ? -4.881 -0.441 0.608 1.00 97.06 214 VAL A O 1
ATOM 1712 N N . GLU A 1 215 ? -4.397 1.468 -0.460 1.00 96.31 215 GLU A N 1
ATOM 1713 C CA . GLU A 1 215 ? -5.782 1.774 -0.836 1.00 96.31 215 GLU A CA 1
ATOM 1714 C C . GLU A 1 215 ? -6.371 0.623 -1.666 1.00 96.31 215 GLU A C 1
ATOM 1716 O O . GLU A 1 215 ? -5.731 0.110 -2.589 1.00 96.31 215 GLU A O 1
ATOM 1721 N N . LYS A 1 216 ? -7.597 0.197 -1.346 1.00 96.00 216 LYS A N 1
ATOM 1722 C CA . LYS A 1 216 ? -8.215 -0.981 -1.966 1.00 96.00 216 LYS A CA 1
ATOM 1723 C C . LYS A 1 216 ? -8.336 -0.843 -3.488 1.00 96.00 216 LYS A C 1
ATOM 1725 O O . LYS A 1 216 ? -8.059 -1.799 -4.206 1.00 96.00 216 LYS A O 1
ATOM 1730 N N . THR A 1 217 ? -8.697 0.341 -3.982 1.00 93.62 217 THR A N 1
ATOM 1731 C CA . THR A 1 217 ? -8.819 0.643 -5.421 1.00 93.62 217 THR A CA 1
ATOM 1732 C C . THR A 1 217 ? -7.486 0.441 -6.159 1.00 93.62 217 THR A C 1
ATOM 1734 O O . THR A 1 217 ? -7.445 -0.158 -7.239 1.00 93.62 217 THR A O 1
ATOM 1737 N N . TRP A 1 218 ? -6.386 0.884 -5.542 1.00 92.81 218 TRP A N 1
ATOM 1738 C CA . TRP A 1 218 ? -5.031 0.781 -6.065 1.00 92.81 218 TRP A CA 1
ATOM 1739 C C . TRP A 1 218 ? -4.530 -0.658 -6.042 1.00 92.81 218 TRP A C 1
ATOM 1741 O O . TRP A 1 218 ? -4.035 -1.158 -7.051 1.00 92.81 218 TRP A O 1
ATOM 1751 N N . TYR A 1 219 ? -4.727 -1.350 -4.917 1.00 95.81 219 TYR A N 1
ATOM 1752 C CA . TYR A 1 219 ? -4.406 -2.766 -4.773 1.00 95.81 219 TYR A CA 1
ATOM 1753 C C . TYR A 1 219 ? -5.143 -3.615 -5.819 1.00 95.81 219 TYR A C 1
ATOM 1755 O O . TYR A 1 219 ? -4.504 -4.383 -6.541 1.00 95.81 219 TYR A O 1
ATOM 1763 N N . ASP A 1 220 ? -6.462 -3.441 -5.958 1.00 95.56 220 ASP A N 1
ATOM 1764 C CA . ASP A 1 220 ? -7.280 -4.178 -6.927 1.00 95.56 220 ASP A CA 1
ATOM 1765 C C . ASP A 1 220 ? -6.799 -3.925 -8.368 1.00 95.56 220 ASP A C 1
ATOM 1767 O O . ASP A 1 220 ? -6.697 -4.857 -9.167 1.00 95.56 220 ASP A O 1
ATOM 1771 N N . THR A 1 221 ? -6.434 -2.680 -8.694 1.00 92.88 221 THR A N 1
ATOM 1772 C CA . THR A 1 221 ? -5.906 -2.293 -10.015 1.00 92.88 221 THR A CA 1
ATOM 1773 C C . THR A 1 221 ? -4.529 -2.906 -10.287 1.00 92.88 221 THR A C 1
ATOM 1775 O O . THR A 1 221 ? -4.314 -3.515 -11.339 1.00 92.88 221 THR A O 1
ATOM 1778 N N . ALA A 1 222 ? -3.610 -2.818 -9.325 1.00 93.75 222 ALA A N 1
ATOM 1779 C CA . ALA A 1 222 ? -2.258 -3.359 -9.428 1.00 93.75 222 ALA A CA 1
ATOM 1780 C C . ALA A 1 222 ? -2.236 -4.898 -9.495 1.00 93.75 222 ALA A C 1
ATOM 1782 O O . ALA A 1 222 ? -1.435 -5.482 -10.226 1.00 93.75 222 ALA A O 1
ATOM 1783 N N . MET A 1 223 ? -3.149 -5.567 -8.782 1.00 95.56 223 MET A N 1
ATOM 1784 C CA . MET A 1 223 ? -3.351 -7.014 -8.884 1.00 95.56 223 MET A CA 1
ATOM 1785 C C . MET A 1 223 ? -3.974 -7.404 -10.232 1.00 95.56 223 MET A C 1
ATOM 1787 O O . MET A 1 223 ? -3.513 -8.353 -10.867 1.00 95.56 223 MET A O 1
ATOM 1791 N N . LYS A 1 224 ? -4.965 -6.644 -10.722 1.00 95.19 224 LYS A N 1
ATOM 1792 C CA . LYS A 1 224 ? -5.621 -6.870 -12.023 1.00 95.19 224 LYS A CA 1
ATOM 1793 C C . LYS A 1 224 ? -4.657 -6.774 -13.214 1.00 95.19 224 LYS A C 1
ATOM 1795 O O . LYS A 1 224 ? -4.901 -7.430 -14.225 1.00 95.19 224 LYS A O 1
ATOM 1800 N N . ARG A 1 225 ? -3.552 -6.023 -13.104 1.00 93.81 225 ARG A N 1
ATOM 1801 C CA . ARG A 1 225 ? -2.497 -5.969 -14.138 1.00 93.81 225 ARG A CA 1
ATOM 1802 C C . ARG A 1 225 ? -1.774 -7.312 -14.354 1.00 93.81 225 ARG A C 1
ATOM 1804 O O . ARG A 1 225 ? -1.171 -7.492 -15.411 1.00 93.81 225 ARG A O 1
ATOM 1811 N N . ASN A 1 226 ? -1.860 -8.250 -13.403 1.00 94.50 226 ASN A N 1
ATOM 1812 C CA . ASN A 1 226 ? -1.429 -9.651 -13.534 1.00 94.50 226 ASN A CA 1
ATOM 1813 C C . ASN A 1 226 ? -0.057 -9.834 -14.224 1.00 94.50 226 ASN A C 1
ATOM 1815 O O . ASN A 1 226 ? 0.087 -10.527 -15.235 1.00 94.50 226 ASN A O 1
ATOM 1819 N N . TRP A 1 227 ? 0.938 -9.137 -13.680 1.00 96.12 227 TRP A N 1
ATOM 1820 C CA . TRP A 1 227 ? 2.315 -9.072 -14.160 1.00 96.12 227 TRP A CA 1
ATOM 1821 C C . TRP A 1 227 ? 2.968 -10.447 -14.385 1.00 96.12 227 TRP A C 1
ATOM 1823 O O . TRP A 1 227 ? 2.898 -11.333 -13.532 1.00 96.12 227 TRP A O 1
ATOM 1833 N N . SER A 1 228 ? 3.664 -10.604 -15.514 1.00 96.75 228 SER A N 1
ATOM 1834 C CA . SER A 1 228 ? 4.322 -11.854 -15.917 1.00 96.75 228 SER A CA 1
ATOM 1835 C C . SER A 1 228 ? 5.849 -11.737 -16.002 1.00 96.75 228 SER A C 1
ATOM 1837 O O . SER A 1 228 ? 6.417 -10.654 -16.139 1.00 96.75 228 SER A O 1
ATOM 1839 N N . SER A 1 229 ? 6.553 -12.875 -15.939 1.00 96.62 229 SER A N 1
ATOM 1840 C CA . SER A 1 229 ? 7.998 -12.904 -16.220 1.00 96.62 229 SER A CA 1
ATOM 1841 C C . SER A 1 229 ? 8.266 -12.428 -17.652 1.00 96.62 229 SER A C 1
ATOM 1843 O O . SER A 1 229 ? 7.573 -12.827 -18.587 1.00 96.62 229 SER A O 1
ATOM 1845 N N . ARG A 1 230 ? 9.324 -11.625 -17.812 1.00 95.62 230 ARG A N 1
ATOM 1846 C CA . ARG A 1 230 ? 9.763 -10.893 -19.013 1.00 95.62 230 ARG A CA 1
ATOM 1847 C C . ARG A 1 230 ? 9.007 -9.602 -19.340 1.00 95.62 230 ARG A C 1
ATOM 1849 O O . ARG A 1 230 ? 9.492 -8.908 -20.244 1.00 95.62 230 ARG A O 1
ATOM 1856 N N . ASP A 1 231 ? 7.940 -9.252 -18.619 1.00 96.12 231 ASP A N 1
ATOM 1857 C CA . ASP A 1 231 ? 7.259 -7.953 -18.745 1.00 96.12 231 ASP A CA 1
ATOM 1858 C C . ASP A 1 231 ? 8.229 -6.788 -18.466 1.00 96.12 231 ASP A C 1
ATOM 1860 O O . ASP A 1 231 ? 9.171 -6.912 -17.672 1.00 96.12 231 ASP A O 1
ATOM 1864 N N . LYS A 1 232 ? 7.993 -5.647 -19.126 1.00 95.94 232 LYS A N 1
ATOM 1865 C CA . LYS A 1 232 ? 8.634 -4.362 -18.805 1.00 95.94 232 LYS A CA 1
ATOM 1866 C C . LYS A 1 232 ? 7.803 -3.665 -17.731 1.00 95.94 232 LYS A C 1
ATOM 1868 O O . LYS A 1 232 ? 6.584 -3.633 -17.851 1.00 95.94 232 LYS A O 1
ATOM 1873 N N . CYS A 1 233 ? 8.444 -3.045 -16.755 1.00 94.81 233 CYS A N 1
ATOM 1874 C CA . CYS A 1 233 ? 7.777 -2.265 -15.715 1.00 94.81 233 CYS A CA 1
ATOM 1875 C C . CYS A 1 233 ? 8.624 -1.041 -15.361 1.00 94.81 233 CYS A C 1
ATOM 1877 O O . CYS A 1 233 ? 9.838 -1.044 -15.567 1.00 94.81 233 CYS A O 1
ATOM 1879 N N . MET A 1 234 ? 8.013 -0.016 -14.780 1.00 93.94 234 MET A N 1
ATOM 1880 C CA . MET A 1 234 ? 8.724 1.099 -14.156 1.00 93.94 234 MET A CA 1
ATOM 1881 C C . MET A 1 234 ? 8.482 1.079 -12.647 1.00 93.94 234 MET A C 1
ATOM 1883 O O . MET A 1 234 ? 7.381 0.758 -12.203 1.00 93.94 234 MET A O 1
ATOM 1887 N N . VAL A 1 235 ? 9.494 1.449 -11.863 1.00 92.31 235 VAL A N 1
ATOM 1888 C CA . VAL A 1 235 ? 9.384 1.616 -10.403 1.00 92.31 235 VAL A CA 1
ATOM 1889 C C . VAL A 1 235 ? 9.873 3.005 -10.014 1.00 92.31 235 VAL A C 1
ATOM 1891 O O . VAL A 1 235 ? 10.914 3.451 -10.496 1.00 92.31 235 VAL A O 1
ATOM 1894 N N . TRP A 1 236 ? 9.130 3.702 -9.158 1.00 90.62 236 TRP A N 1
ATOM 1895 C CA . TRP A 1 236 ? 9.513 5.022 -8.663 1.00 90.62 236 TRP A CA 1
ATOM 1896 C C . TRP A 1 236 ? 10.510 4.899 -7.508 1.00 90.62 236 TRP A C 1
ATOM 1898 O O . TRP A 1 236 ? 10.269 4.171 -6.544 1.00 90.62 236 TRP A O 1
ATOM 1908 N N . TRP A 1 237 ? 11.617 5.637 -7.583 1.00 88.38 237 TRP A N 1
ATOM 1909 C CA . TRP A 1 237 ? 12.625 5.706 -6.523 1.00 88.38 237 TRP A CA 1
ATOM 1910 C C . TRP A 1 237 ? 12.854 7.151 -6.085 1.00 88.38 237 TRP A C 1
ATOM 1912 O O . TRP A 1 237 ? 13.113 8.021 -6.917 1.00 88.38 237 TRP A O 1
ATOM 1922 N N . ARG A 1 238 ? 12.789 7.397 -4.770 1.00 85.94 238 ARG A N 1
ATOM 1923 C CA . ARG A 1 238 ? 13.118 8.691 -4.149 1.00 85.94 238 ARG A CA 1
ATOM 1924 C C . ARG A 1 238 ? 14.615 8.992 -4.293 1.00 85.94 238 ARG A C 1
ATOM 1926 O O . ARG A 1 238 ? 15.441 8.091 -4.163 1.00 85.94 238 ARG A O 1
ATOM 1933 N N . ASN A 1 239 ? 14.958 10.260 -4.506 1.00 84.44 239 ASN A N 1
ATOM 1934 C CA . ASN A 1 239 ? 16.349 10.727 -4.527 1.00 84.44 239 ASN A CA 1
ATOM 1935 C C . ASN A 1 239 ? 16.970 10.741 -3.109 1.00 84.44 239 ASN A C 1
ATOM 1937 O O . ASN A 1 239 ? 16.260 10.915 -2.118 1.00 84.44 239 ASN A O 1
ATOM 1941 N N . GLU A 1 240 ? 18.297 10.595 -2.985 1.00 80.88 240 GLU A N 1
ATOM 1942 C CA . GLU A 1 240 ? 18.977 10.535 -1.671 1.00 80.88 240 GLU A CA 1
ATOM 1943 C C . GLU A 1 240 ? 18.885 11.840 -0.852 1.00 80.88 240 GLU A C 1
ATOM 1945 O O . GLU A 1 240 ? 18.987 11.801 0.372 1.00 80.88 240 GLU A O 1
ATOM 1950 N N . ASP A 1 241 ? 18.638 12.987 -1.494 1.00 77.75 241 ASP A N 1
ATOM 1951 C CA . ASP A 1 241 ? 18.379 14.271 -0.821 1.00 77.75 241 ASP A CA 1
ATOM 1952 C C . ASP A 1 241 ? 16.941 14.396 -0.268 1.00 77.75 241 ASP A C 1
ATOM 1954 O O . ASP A 1 241 ? 16.586 15.400 0.354 1.00 77.75 241 ASP A O 1
ATOM 1958 N N . GLY A 1 242 ? 16.111 13.374 -0.502 1.00 72.75 242 GLY A N 1
ATOM 1959 C CA . GLY A 1 242 ? 14.712 13.287 -0.104 1.00 72.75 242 GLY A CA 1
ATOM 1960 C C . GLY A 1 242 ? 13.722 13.977 -1.049 1.00 72.75 242 GLY A C 1
ATOM 1961 O O . GLY A 1 242 ? 12.515 13.810 -0.850 1.00 72.75 242 GLY A O 1
ATOM 1962 N N . LYS A 1 243 ? 14.189 14.729 -2.058 1.00 76.12 243 LYS A N 1
ATOM 1963 C CA . LYS A 1 243 ? 13.351 15.612 -2.882 1.00 76.12 243 LYS A CA 1
ATOM 1964 C C . LYS A 1 243 ? 12.972 14.957 -4.201 1.00 76.12 243 LYS A C 1
ATOM 1966 O O . LYS A 1 243 ? 13.806 14.754 -5.084 1.00 76.12 243 LYS A O 1
ATOM 1971 N N . GLY A 1 244 ? 11.682 14.663 -4.342 1.00 81.50 244 GLY A N 1
ATOM 1972 C CA . GLY A 1 244 ? 11.157 13.968 -5.510 1.00 81.50 244 GLY A CA 1
ATOM 1973 C C . GLY A 1 244 ? 11.834 12.611 -5.724 1.00 81.50 244 GLY A C 1
ATOM 1974 O O . GLY A 1 244 ? 12.279 11.945 -4.786 1.00 81.50 244 GLY A O 1
ATOM 1975 N N . GLY A 1 245 ? 11.902 12.198 -6.980 1.00 87.31 245 GLY A N 1
ATOM 1976 C CA . GLY A 1 245 ? 12.407 10.894 -7.374 1.00 87.31 245 GLY A CA 1
ATOM 1977 C C . GLY A 1 245 ? 12.474 10.765 -8.886 1.00 87.31 245 GLY A C 1
ATOM 1978 O O . GLY A 1 245 ? 12.340 11.754 -9.607 1.00 87.31 245 GLY A O 1
ATOM 1979 N N . ASN A 1 246 ? 12.684 9.541 -9.356 1.00 89.44 246 ASN A N 1
ATOM 1980 C CA . ASN A 1 246 ? 12.731 9.201 -10.771 1.00 89.44 246 ASN A CA 1
ATOM 1981 C C . ASN A 1 246 ? 12.035 7.855 -11.020 1.00 89.44 246 ASN A C 1
ATOM 1983 O O . ASN A 1 246 ? 12.076 6.961 -10.172 1.00 89.44 246 ASN A O 1
ATOM 1987 N N . TRP A 1 24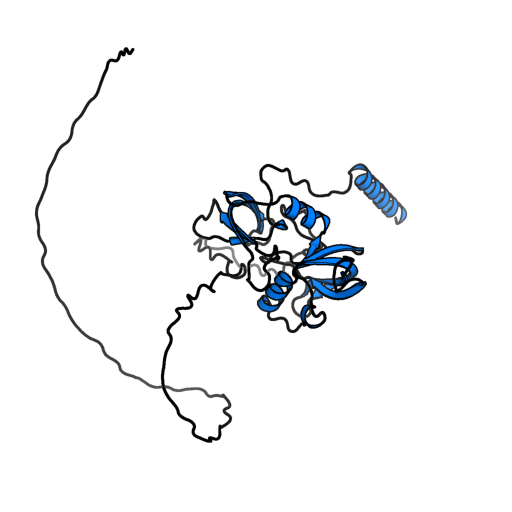7 ? 11.453 7.681 -12.209 1.00 90.94 247 TRP A N 1
ATOM 1988 C CA . TRP A 1 247 ? 10.994 6.377 -12.694 1.00 90.94 247 TRP A CA 1
ATOM 1989 C C . TRP A 1 247 ? 12.178 5.572 -13.237 1.00 90.94 247 TRP A C 1
ATOM 1991 O O . TRP A 1 247 ? 12.922 6.048 -14.092 1.00 90.94 247 TRP A O 1
ATOM 2001 N N . TRP A 1 248 ? 12.358 4.351 -12.735 1.00 92.50 248 TRP A N 1
ATOM 2002 C CA . TRP A 1 248 ? 13.422 3.438 -13.145 1.00 92.50 248 TRP A CA 1
ATOM 2003 C C . TRP A 1 248 ? 12.835 2.282 -13.950 1.00 92.50 248 TRP A C 1
ATOM 2005 O O . TRP A 1 248 ? 12.036 1.493 -13.445 1.00 92.50 248 TRP A O 1
ATOM 2015 N N . ASP A 1 249 ? 13.277 2.168 -15.199 1.00 94.25 249 ASP A N 1
ATOM 2016 C CA . ASP A 1 249 ? 12.995 1.040 -16.081 1.00 94.25 249 ASP A CA 1
ATOM 2017 C C . ASP A 1 249 ? 13.530 -0.287 -15.516 1.00 94.25 249 ASP A C 1
ATOM 2019 O O . ASP A 1 249 ? 14.744 -0.467 -15.344 1.00 94.25 249 ASP A O 1
ATOM 2023 N N . GLY A 1 250 ? 12.634 -1.252 -15.341 1.00 94.81 250 GLY A N 1
ATOM 2024 C CA . GLY A 1 250 ? 12.940 -2.620 -14.951 1.00 94.81 250 GLY A CA 1
ATOM 2025 C C . GLY A 1 250 ? 12.331 -3.667 -15.883 1.00 94.81 250 GLY A C 1
ATOM 2026 O O . GLY A 1 250 ? 11.470 -3.392 -16.724 1.00 94.81 250 GLY A O 1
ATOM 2027 N N . ARG A 1 251 ? 12.789 -4.907 -15.716 1.00 95.81 251 ARG A N 1
ATOM 2028 C CA . ARG A 1 251 ? 12.193 -6.096 -16.324 1.00 95.81 251 ARG A CA 1
ATOM 2029 C C . ARG A 1 251 ? 11.945 -7.156 -15.263 1.00 95.81 251 ARG A C 1
ATOM 2031 O O . ARG A 1 251 ? 12.846 -7.462 -14.482 1.00 95.81 251 ARG A O 1
ATOM 2038 N N . ILE A 1 252 ? 10.757 -7.751 -15.275 1.00 97.19 252 ILE A N 1
ATOM 2039 C CA . ILE A 1 252 ? 10.412 -8.841 -14.361 1.00 97.19 252 ILE A CA 1
ATOM 2040 C C . ILE A 1 252 ? 11.173 -10.105 -14.780 1.00 97.19 252 ILE A C 1
ATOM 2042 O O . ILE A 1 252 ? 11.059 -10.578 -15.910 1.00 97.19 252 ILE A O 1
ATOM 2046 N N . ILE A 1 253 ? 11.959 -10.657 -13.862 1.00 96.75 253 ILE A N 1
ATOM 2047 C CA . ILE A 1 253 ? 12.746 -11.880 -14.027 1.00 96.75 253 ILE A CA 1
ATOM 2048 C C . ILE A 1 253 ? 11.931 -13.093 -13.572 1.00 96.75 253 ILE A C 1
ATOM 2050 O O . ILE A 1 253 ? 11.760 -14.040 -14.342 1.00 96.75 253 ILE A O 1
ATOM 2054 N N . SER A 1 254 ? 11.364 -13.054 -12.364 1.00 96.50 254 SER A N 1
ATOM 2055 C CA . SER A 1 254 ? 10.512 -14.124 -11.831 1.00 96.50 254 SER A CA 1
ATOM 2056 C C . SER A 1 254 ? 9.346 -13.589 -10.997 1.00 96.50 254 SER A C 1
ATOM 2058 O O . SER A 1 254 ? 9.365 -12.456 -10.512 1.00 96.50 254 SER A O 1
ATOM 2060 N N . VAL A 1 255 ? 8.322 -14.433 -10.853 1.00 97.12 255 VAL A N 1
ATOM 2061 C CA . VAL A 1 255 ? 7.109 -14.189 -10.065 1.00 97.12 255 VAL A CA 1
ATOM 2062 C C . VAL A 1 255 ? 6.986 -15.340 -9.068 1.00 97.12 255 VAL A C 1
ATOM 2064 O O . VAL A 1 255 ? 6.765 -16.477 -9.477 1.00 97.12 255 VAL A O 1
ATOM 2067 N N . GLN A 1 256 ? 7.195 -15.079 -7.778 1.00 96.06 256 GLN A N 1
ATOM 2068 C CA . GLN A 1 256 ? 7.205 -16.115 -6.734 1.00 96.06 256 GLN A CA 1
ATOM 2069 C C . GLN A 1 256 ? 6.931 -15.520 -5.349 1.00 96.06 256 GLN A C 1
ATOM 2071 O O . GLN A 1 256 ? 7.297 -14.382 -5.080 1.00 96.06 256 GLN A O 1
ATOM 2076 N N . ALA A 1 257 ? 6.311 -16.287 -4.450 1.00 96.31 257 ALA A N 1
ATOM 2077 C CA . ALA A 1 257 ? 6.115 -15.861 -3.062 1.00 96.31 257 ALA A CA 1
ATOM 2078 C C . ALA A 1 257 ? 7.456 -15.542 -2.373 1.00 96.31 257 ALA A C 1
ATOM 2080 O O . ALA A 1 257 ? 8.446 -16.251 -2.578 1.00 96.31 257 ALA A O 1
ATOM 2081 N N . LYS A 1 258 ? 7.496 -14.495 -1.535 1.00 95.25 258 LYS A N 1
ATOM 2082 C CA . LYS A 1 258 ? 8.724 -14.103 -0.822 1.00 95.25 258 LYS A CA 1
ATOM 2083 C C . LYS A 1 258 ? 9.137 -15.102 0.265 1.00 95.25 258 LYS A C 1
ATOM 2085 O O . LYS A 1 258 ? 10.337 -15.308 0.436 1.00 95.25 258 LYS A O 1
ATOM 2090 N N . SER A 1 259 ? 8.181 -15.715 0.970 1.00 93.88 259 SER A N 1
ATOM 2091 C CA . SER A 1 259 ? 8.433 -16.843 1.880 1.00 93.88 259 SER A CA 1
ATOM 2092 C C . SER A 1 259 ? 7.411 -17.960 1.687 1.00 93.88 259 SER A C 1
ATOM 2094 O O . SER A 1 259 ? 6.266 -17.720 1.308 1.00 93.88 259 SER A O 1
ATOM 2096 N N . HIS A 1 260 ? 7.832 -19.177 2.017 1.00 93.06 260 HIS A N 1
ATOM 2097 C CA . HIS A 1 260 ? 7.002 -20.373 2.109 1.00 93.06 260 HIS A CA 1
ATOM 2098 C C . HIS A 1 260 ? 5.906 -20.304 3.192 1.00 93.06 260 HIS A C 1
ATOM 2100 O O . HIS A 1 260 ? 4.879 -20.955 3.036 1.00 93.06 260 HIS A O 1
ATOM 2106 N N . ASP A 1 261 ? 6.073 -19.480 4.235 1.00 91.88 261 ASP A N 1
ATOM 2107 C CA . ASP A 1 261 ? 5.047 -19.225 5.266 1.00 91.88 261 ASP A CA 1
ATOM 2108 C C . ASP A 1 261 ? 3.832 -18.444 4.728 1.00 91.88 261 ASP A C 1
ATOM 2110 O O . ASP A 1 261 ? 2.773 -18.400 5.353 1.00 91.88 261 ASP A O 1
ATOM 2114 N N . PHE A 1 262 ? 4.008 -17.783 3.581 1.00 94.38 262 PHE A N 1
ATOM 2115 C CA . PHE A 1 262 ? 3.07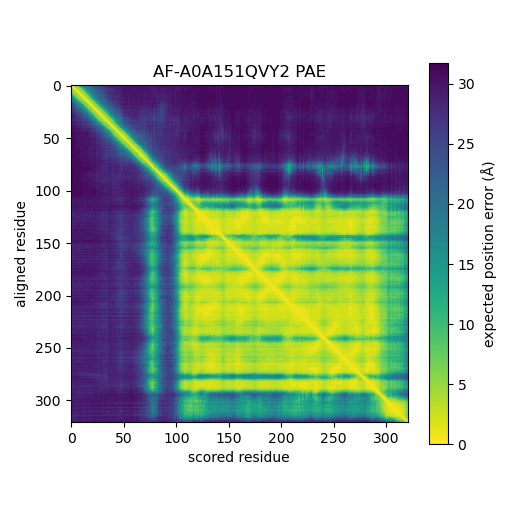2 -16.829 2.996 1.00 94.38 262 PHE A CA 1
ATOM 2116 C C . PHE A 1 262 ? 2.919 -17.070 1.476 1.00 94.38 262 PHE A C 1
ATOM 2118 O O . PHE A 1 262 ? 3.170 -16.157 0.685 1.00 94.38 262 PHE A O 1
ATOM 2125 N N . PRO A 1 263 ? 2.521 -18.281 1.030 1.00 94.56 263 PRO A N 1
ATOM 2126 C CA . PRO A 1 263 ? 2.548 -18.662 -0.387 1.00 94.56 263 PRO A CA 1
ATOM 2127 C C . PRO A 1 263 ? 1.657 -17.767 -1.261 1.00 94.56 263 PRO A C 1
ATOM 2129 O O . PRO A 1 263 ? 2.057 -17.362 -2.355 1.00 94.56 263 PRO A O 1
ATOM 2132 N N . ASP A 1 264 ? 0.485 -17.383 -0.756 1.00 92.44 264 ASP A N 1
ATOM 2133 C CA . ASP A 1 264 ? -0.491 -16.565 -1.483 1.00 92.44 264 ASP A CA 1
ATOM 2134 C C . ASP A 1 264 ? -0.167 -15.060 -1.463 1.00 92.44 264 ASP A C 1
ATOM 2136 O O . ASP A 1 264 ? -0.682 -14.307 -2.294 1.00 92.44 264 ASP A O 1
ATOM 2140 N N . SER A 1 265 ? 0.767 -14.628 -0.609 1.00 96.44 265 SER A N 1
ATOM 2141 C CA . SER A 1 265 ? 1.135 -13.222 -0.404 1.00 96.44 265 SER A CA 1
ATOM 2142 C C . SER A 1 265 ? 1.704 -12.550 -1.666 1.00 96.44 265 SER A C 1
ATOM 2144 O O . SER A 1 265 ? 2.687 -13.036 -2.234 1.00 96.44 265 SER A O 1
ATOM 2146 N N . PRO A 1 266 ? 1.151 -11.399 -2.100 1.00 96.81 266 PRO A N 1
ATOM 2147 C CA . PRO A 1 266 ? 1.710 -10.578 -3.174 1.00 96.81 266 PRO A CA 1
ATOM 2148 C C . PRO A 1 266 ? 2.915 -9.732 -2.723 1.00 96.81 266 PRO A C 1
ATOM 2150 O O . PRO A 1 266 ? 3.530 -9.065 -3.556 1.00 96.81 266 PRO A O 1
ATOM 2153 N N . TRP A 1 267 ? 3.243 -9.741 -1.426 1.00 97.69 267 TRP A N 1
ATOM 2154 C CA . TRP A 1 267 ? 4.316 -8.946 -0.831 1.00 97.69 267 TRP A CA 1
ATOM 2155 C C . TRP A 1 267 ? 5.687 -9.307 -1.412 1.00 97.69 267 TRP A C 1
ATOM 2157 O O . TRP A 1 267 ? 6.138 -10.447 -1.284 1.00 97.69 267 TRP A O 1
ATOM 2167 N N . GLU A 1 268 ? 6.349 -8.331 -2.043 1.00 96.75 268 GLU A N 1
ATOM 2168 C CA . GLU A 1 268 ? 7.641 -8.503 -2.720 1.00 96.75 268 GLU A CA 1
ATOM 2169 C C . GLU A 1 268 ? 7.693 -9.770 -3.612 1.00 96.75 268 GLU A C 1
ATOM 2171 O O . GLU A 1 268 ? 8.660 -10.533 -3.581 1.00 96.75 268 GLU A O 1
ATOM 2176 N N . ARG A 1 269 ? 6.628 -10.020 -4.391 1.00 96.88 269 ARG A N 1
ATOM 2177 C CA . ARG A 1 269 ? 6.470 -11.215 -5.246 1.00 96.88 269 ARG A CA 1
ATOM 2178 C C . ARG A 1 269 ? 7.215 -11.141 -6.591 1.00 96.88 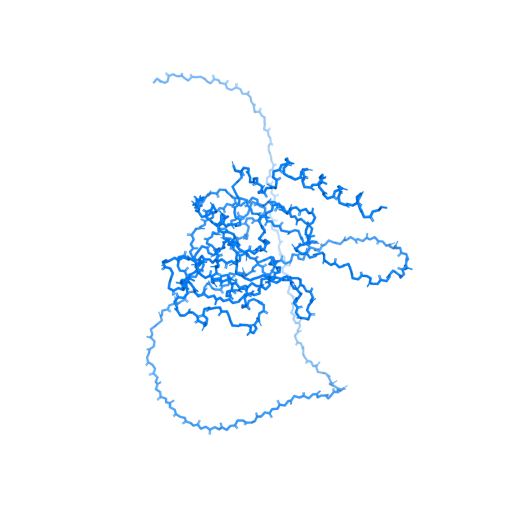269 ARG A C 1
ATOM 2180 O O . ARG A 1 269 ? 7.498 -12.182 -7.189 1.00 96.88 269 ARG A O 1
ATOM 2187 N N . TYR A 1 270 ? 7.546 -9.945 -7.077 1.00 97.50 270 TYR A N 1
ATOM 2188 C CA . TYR A 1 270 ? 8.165 -9.742 -8.394 1.00 97.50 270 TYR A CA 1
ATOM 2189 C C . TYR A 1 270 ? 9.660 -9.465 -8.270 1.00 97.50 270 TYR A C 1
ATOM 2191 O O . TYR A 1 270 ? 10.040 -8.437 -7.719 1.00 97.50 270 TYR A O 1
ATOM 2199 N N . LEU A 1 271 ? 10.509 -10.353 -8.799 1.00 96.75 271 LEU A N 1
ATOM 2200 C CA . LEU A 1 271 ? 11.949 -10.108 -8.922 1.00 96.75 271 LEU A CA 1
ATOM 2201 C C . LEU A 1 271 ? 12.213 -9.294 -10.190 1.00 96.75 271 LEU A C 1
ATOM 2203 O O . LEU A 1 271 ? 11.864 -9.742 -11.279 1.00 96.75 271 LEU A O 1
ATOM 2207 N N . ILE A 1 272 ? 12.840 -8.129 -10.060 1.00 96.44 272 ILE A N 1
ATOM 2208 C CA . ILE A 1 272 ? 13.073 -7.159 -11.134 1.00 96.44 272 ILE A CA 1
ATOM 2209 C C . ILE A 1 272 ? 14.569 -6.887 -11.286 1.00 96.44 272 ILE A C 1
ATOM 2211 O O . ILE A 1 272 ? 15.270 -6.664 -10.299 1.00 96.44 272 ILE A O 1
ATOM 2215 N N . GLN A 1 273 ? 15.029 -6.868 -12.536 1.00 95.62 273 GLN A N 1
ATOM 2216 C CA . GLN A 1 273 ? 16.346 -6.379 -12.944 1.00 95.62 273 GLN A CA 1
ATOM 2217 C C . GLN A 1 273 ? 16.186 -4.986 -13.563 1.00 95.62 273 GLN A C 1
ATOM 2219 O O . GLN A 1 273 ? 15.338 -4.805 -14.440 1.00 95.62 273 GLN A O 1
ATOM 2224 N N . TYR A 1 274 ? 16.985 -4.008 -13.138 1.00 94.38 274 TYR A N 1
ATOM 2225 C CA . TYR A 1 274 ? 16.929 -2.644 -13.677 1.00 94.38 274 TYR A CA 1
ATOM 2226 C C . TYR A 1 274 ? 17.812 -2.481 -14.920 1.00 94.38 274 TYR A C 1
ATOM 2228 O O . TYR A 1 274 ? 18.879 -3.085 -15.013 1.00 94.38 274 TYR A O 1
ATOM 2236 N N . LYS A 1 275 ? 17.407 -1.622 -15.870 1.00 90.25 275 LYS A N 1
ATOM 2237 C CA . LYS A 1 275 ? 18.248 -1.294 -17.044 1.00 90.25 275 LYS A CA 1
ATOM 2238 C C . LYS A 1 275 ? 19.561 -0.607 -16.648 1.00 90.25 275 LYS A C 1
ATOM 2240 O O . LYS A 1 275 ? 20.574 -0.809 -17.309 1.00 90.25 275 LYS A O 1
ATOM 2245 N N . ILE A 1 276 ? 19.517 0.227 -15.605 1.00 85.62 276 ILE A N 1
ATOM 2246 C CA . ILE A 1 276 ? 20.628 1.094 -15.171 1.00 85.62 276 ILE A CA 1
ATOM 2247 C C . ILE A 1 276 ? 21.649 0.321 -14.322 1.00 85.62 276 ILE A C 1
ATOM 2249 O O . ILE A 1 276 ? 22.845 0.578 -14.431 1.00 85.62 276 ILE A O 1
ATOM 2253 N N . ASP A 1 277 ? 21.198 -0.657 -13.530 1.00 81.31 277 ASP A N 1
ATOM 2254 C CA . ASP A 1 277 ? 22.076 -1.585 -12.809 1.00 81.31 277 ASP A CA 1
ATOM 2255 C C . ASP A 1 277 ? 21.616 -3.041 -13.023 1.00 81.31 277 ASP A C 1
ATOM 2257 O O . ASP A 1 277 ? 20.834 -3.581 -12.237 1.00 81.31 277 ASP A O 1
ATOM 2261 N N . PRO A 1 278 ? 22.086 -3.704 -14.098 1.00 77.56 278 PRO A N 1
ATOM 2262 C CA . PRO A 1 278 ? 21.754 -5.101 -14.364 1.00 77.56 278 PRO A CA 1
ATOM 2263 C C . PRO A 1 278 ? 22.392 -6.090 -13.377 1.00 77.56 278 PRO A C 1
ATOM 2265 O O . PRO A 1 278 ? 22.112 -7.286 -13.468 1.00 77.56 278 PRO A O 1
ATOM 2268 N N . SER A 1 279 ? 23.281 -5.636 -12.483 1.00 77.31 279 SER A N 1
ATOM 2269 C CA . SER A 1 279 ? 24.011 -6.512 -11.560 1.00 77.31 279 SER A CA 1
ATOM 2270 C C . SER A 1 279 ? 23.235 -6.820 -10.277 1.00 77.31 279 SER A C 1
ATOM 2272 O O . SER A 1 279 ? 23.505 -7.832 -9.628 1.00 77.31 279 SER A O 1
ATOM 2274 N N . GLU A 1 280 ? 22.238 -5.998 -9.932 1.00 84.50 280 GLU A N 1
ATOM 2275 C CA . GLU A 1 280 ? 21.478 -6.126 -8.692 1.00 84.50 280 GLU A CA 1
ATOM 2276 C C . GLU A 1 280 ? 19.967 -6.238 -8.946 1.00 84.50 280 GLU A C 1
ATOM 2278 O O . GLU A 1 280 ? 19.304 -5.295 -9.375 1.00 84.50 280 GLU A O 1
ATOM 2283 N N . ASN A 1 281 ? 19.403 -7.404 -8.620 1.00 90.12 281 ASN A N 1
ATOM 2284 C CA . ASN A 1 281 ? 17.965 -7.651 -8.711 1.00 90.12 281 ASN A CA 1
ATOM 2285 C C . ASN A 1 281 ? 17.257 -7.278 -7.400 1.00 90.12 281 ASN A C 1
ATOM 2287 O O . ASN A 1 281 ? 17.735 -7.597 -6.309 1.00 90.12 281 ASN A O 1
ATOM 2291 N N . HIS A 1 282 ? 16.081 -6.668 -7.510 1.00 92.06 282 HIS A N 1
ATOM 2292 C CA . HIS A 1 282 ? 15.239 -6.255 -6.386 1.00 92.06 282 HIS A CA 1
ATOM 2293 C C . HIS A 1 282 ? 13.921 -7.022 -6.381 1.00 92.06 282 HIS A C 1
ATOM 2295 O O . HIS A 1 282 ? 13.467 -7.452 -7.437 1.00 92.06 282 HIS A O 1
ATOM 2301 N N . MET A 1 283 ? 13.279 -7.174 -5.218 1.00 95.12 283 MET A N 1
ATOM 2302 C CA . MET A 1 283 ? 11.902 -7.671 -5.165 1.00 95.12 283 MET A CA 1
ATOM 2303 C C . MET A 1 283 ? 10.921 -6.563 -4.797 1.00 95.12 283 MET A C 1
ATOM 2305 O O . MET A 1 283 ? 11.217 -5.721 -3.951 1.00 95.12 283 MET A O 1
ATOM 2309 N N . HIS A 1 284 ? 9.778 -6.575 -5.479 1.00 96.31 284 HIS A N 1
ATOM 2310 C CA . HIS A 1 284 ? 8.760 -5.531 -5.443 1.00 96.31 284 HIS A CA 1
ATOM 2311 C C . HIS A 1 284 ? 7.356 -6.132 -5.369 1.00 96.31 284 HIS A C 1
ATOM 2313 O O . HIS A 1 284 ? 7.098 -7.242 -5.847 1.00 96.31 284 HIS A O 1
ATOM 2319 N N . SER A 1 285 ? 6.454 -5.394 -4.739 1.00 96.81 285 SER A N 1
ATOM 2320 C CA . SER A 1 285 ? 5.030 -5.707 -4.634 1.00 96.81 285 SER A CA 1
ATOM 2321 C C . SER A 1 285 ? 4.263 -5.107 -5.825 1.00 96.81 285 SER A C 1
ATOM 2323 O O . SER A 1 285 ? 4.713 -4.103 -6.376 1.00 96.81 285 SER A O 1
ATOM 2325 N N . PRO A 1 286 ? 3.112 -5.668 -6.250 1.00 95.81 286 PRO A N 1
ATOM 2326 C CA . PRO A 1 286 ? 2.441 -5.243 -7.485 1.00 95.81 286 PRO A CA 1
ATOM 2327 C C . PRO A 1 286 ? 2.089 -3.748 -7.537 1.00 95.81 286 PRO A C 1
ATOM 2329 O O . PRO A 1 286 ? 2.169 -3.155 -8.607 1.00 95.81 286 PRO A O 1
ATOM 2332 N N . TRP A 1 287 ? 1.743 -3.133 -6.401 1.00 94.44 287 TRP A N 1
ATOM 2333 C CA . TRP A 1 287 ? 1.395 -1.707 -6.295 1.00 94.44 287 TRP A CA 1
ATOM 2334 C C . TRP A 1 287 ? 2.582 -0.740 -6.427 1.00 94.44 287 TRP A C 1
ATOM 2336 O O . TRP A 1 287 ? 2.361 0.460 -6.562 1.00 94.44 287 TRP A O 1
ATOM 2346 N N . GLU A 1 288 ? 3.820 -1.246 -6.428 1.00 94.06 288 GLU A N 1
ATOM 2347 C CA . GLU A 1 288 ? 5.026 -0.468 -6.746 1.00 94.06 288 GLU A CA 1
ATOM 2348 C C . GLU A 1 288 ? 5.301 -0.385 -8.260 1.00 94.06 288 GLU A C 1
ATOM 2350 O O . GLU A 1 288 ? 6.190 0.357 -8.683 1.00 94.06 288 GLU A O 1
ATOM 2355 N N . LEU A 1 289 ? 4.600 -1.189 -9.073 1.00 94.25 289 LEU A N 1
ATOM 2356 C CA . LEU A 1 289 ? 4.906 -1.389 -10.489 1.00 94.25 289 LEU A CA 1
ATOM 2357 C C . LEU A 1 289 ? 3.960 -0.582 -11.378 1.00 94.25 289 LEU A C 1
ATOM 2359 O O . LEU A 1 289 ? 2.765 -0.865 -11.453 1.00 94.25 289 LEU A O 1
ATOM 2363 N N . CYS A 1 290 ? 4.519 0.374 -12.114 1.00 91.88 290 CYS A N 1
ATOM 2364 C CA . CYS A 1 290 ? 3.825 1.083 -13.180 1.00 91.88 290 CYS A CA 1
ATOM 2365 C C . CYS A 1 290 ? 4.088 0.413 -14.536 1.00 91.88 290 CYS A C 1
ATOM 2367 O O . CYS A 1 290 ? 5.171 -0.130 -14.784 1.00 91.88 290 CYS A O 1
ATOM 2369 N N . ASP A 1 291 ? 3.099 0.460 -15.424 1.00 89.19 291 ASP A N 1
ATOM 2370 C CA . ASP A 1 291 ? 3.243 0.020 -16.808 1.00 89.19 291 ASP A CA 1
ATOM 2371 C C . ASP A 1 291 ? 3.660 1.208 -17.690 1.00 89.19 291 ASP A C 1
ATOM 2373 O O . ASP A 1 291 ? 2.928 2.196 -17.731 1.00 89.19 291 ASP A O 1
ATOM 2377 N N . PRO A 1 292 ? 4.803 1.149 -18.404 1.00 81.56 292 PRO A N 1
ATOM 2378 C CA . PRO A 1 292 ? 5.227 2.228 -19.301 1.00 81.56 292 PRO A CA 1
ATOM 2379 C C . PRO A 1 292 ? 4.256 2.496 -20.463 1.00 81.56 292 PRO A C 1
ATOM 2381 O O . PRO A 1 292 ? 4.383 3.522 -21.127 1.00 81.56 292 PRO A O 1
ATOM 2384 N N . GLU A 1 293 ? 3.312 1.591 -20.730 1.00 76.06 293 GLU A N 1
ATOM 2385 C CA . GLU A 1 293 ? 2.294 1.723 -21.776 1.00 76.06 293 GLU A CA 1
ATOM 2386 C C . GLU A 1 293 ? 0.950 2.260 -21.212 1.00 76.06 293 GLU A C 1
ATOM 2388 O O . GLU A 1 293 ? 0.022 2.520 -21.978 1.00 76.06 293 GLU A O 1
ATOM 2393 N N . ILE A 1 294 ? 0.849 2.507 -19.892 1.00 72.06 294 ILE A N 1
ATOM 2394 C CA . ILE A 1 294 ? -0.316 3.114 -19.220 1.00 72.06 294 ILE A CA 1
ATOM 2395 C C . ILE A 1 294 ? 0.050 4.499 -18.666 1.00 72.06 294 ILE A C 1
ATOM 2397 O O . ILE A 1 294 ? 0.893 4.635 -17.781 1.00 72.06 294 ILE A O 1
ATOM 2401 N N . LEU A 1 295 ? -0.651 5.542 -19.125 1.00 58.81 295 LEU A N 1
ATOM 2402 C CA . LEU A 1 295 ? -0.591 6.862 -18.492 1.00 58.81 295 LEU A CA 1
ATOM 2403 C C . LEU A 1 295 ? -1.294 6.812 -17.131 1.00 58.81 295 LEU A C 1
ATOM 2405 O O . LEU A 1 295 ? -2.520 6.777 -17.041 1.00 58.81 295 LEU A O 1
ATOM 2409 N N . LEU A 1 296 ? -0.486 6.788 -16.074 1.00 58.00 296 LEU A N 1
ATOM 2410 C CA . LEU A 1 296 ? -0.917 6.682 -14.685 1.00 58.00 296 LEU A CA 1
ATOM 2411 C C . LEU A 1 296 ? -1.399 8.049 -14.161 1.00 58.00 296 LEU A C 1
ATOM 2413 O O . LEU A 1 296 ? -0.700 8.746 -13.422 1.00 58.00 296 LEU A O 1
ATOM 2417 N N . GLU A 1 297 ? -2.587 8.464 -14.603 1.00 58.12 297 GLU A N 1
ATOM 2418 C CA . GLU A 1 297 ? -3.218 9.704 -14.149 1.00 58.12 297 GLU A CA 1
ATOM 2419 C C . GLU A 1 297 ? -3.639 9.580 -12.678 1.00 58.12 297 GLU A C 1
ATOM 2421 O O . GLU A 1 297 ? -4.399 8.689 -12.296 1.00 58.12 297 GLU A O 1
ATOM 2426 N N . HIS A 1 298 ? -3.109 10.465 -11.832 1.00 58.59 298 HIS A N 1
ATOM 2427 C CA . HIS A 1 298 ? -3.423 10.460 -10.407 1.00 58.59 298 HIS A CA 1
ATOM 2428 C C . HIS A 1 298 ? -4.850 10.991 -10.180 1.00 58.59 298 HIS A C 1
ATOM 2430 O O . HIS A 1 298 ? -5.234 11.980 -10.819 1.00 58.59 298 HIS A O 1
ATOM 2436 N N . PRO A 1 299 ? -5.631 10.387 -9.260 1.00 63.34 299 PRO A N 1
ATOM 2437 C CA . PRO A 1 299 ? -6.969 10.861 -8.938 1.00 63.34 299 PRO A CA 1
ATOM 2438 C C . PRO A 1 299 ? -6.885 12.278 -8.367 1.00 63.34 299 PRO A C 1
ATOM 2440 O O . PRO A 1 299 ? -6.346 12.508 -7.284 1.00 63.34 299 PRO A O 1
ATOM 2443 N N . HIS A 1 300 ? -7.408 13.238 -9.120 1.00 64.94 300 HIS A N 1
ATOM 2444 C CA . HIS A 1 300 ? -7.401 14.650 -8.774 1.00 64.94 300 HIS A CA 1
ATOM 2445 C C . HIS A 1 300 ? -8.827 15.147 -8.529 1.00 64.94 300 HIS A C 1
ATOM 2447 O O . HIS A 1 300 ? -9.797 14.603 -9.055 1.00 64.94 300 HIS A O 1
ATOM 2453 N N . ILE A 1 301 ? -8.963 16.207 -7.728 1.00 75.44 301 ILE A N 1
ATOM 2454 C CA . ILE A 1 301 ? -10.248 16.897 -7.593 1.00 75.44 301 ILE A CA 1
ATOM 2455 C C . ILE A 1 301 ? -10.579 17.518 -8.953 1.00 75.44 301 ILE A C 1
ATOM 2457 O O . ILE A 1 301 ? -9.767 18.267 -9.508 1.00 75.44 301 ILE A O 1
ATOM 2461 N N . ASP A 1 302 ? -11.773 17.205 -9.460 1.00 83.31 302 ASP A N 1
ATOM 2462 C CA . ASP A 1 302 ? -12.343 17.816 -10.660 1.00 83.31 302 ASP A CA 1
ATOM 24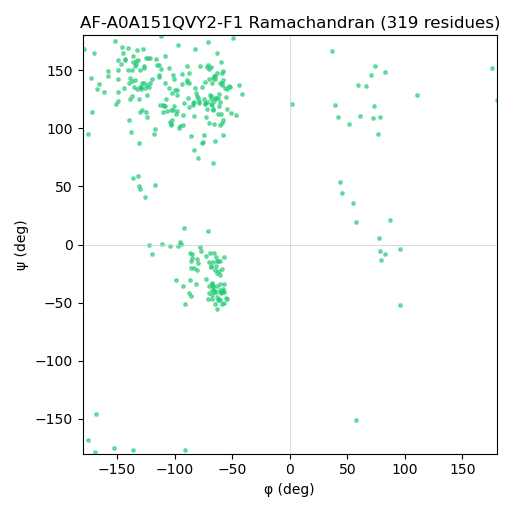63 C C . ASP A 1 302 ? -12.143 19.341 -10.649 1.00 83.31 302 ASP A C 1
ATOM 2465 O O . ASP A 1 302 ? -12.283 20.001 -9.614 1.00 83.31 302 ASP A O 1
ATOM 2469 N N . HIS A 1 303 ? -11.776 19.901 -11.799 1.00 85.06 303 HIS A N 1
ATOM 2470 C CA . HIS A 1 303 ? -11.346 21.293 -11.871 1.00 85.06 303 HIS A CA 1
ATOM 2471 C C . HIS A 1 303 ? -12.490 22.276 -11.585 1.00 85.06 303 HIS A C 1
ATOM 2473 O O . HIS A 1 303 ? -12.250 23.286 -10.921 1.00 85.06 303 HIS A O 1
ATOM 2479 N N . GLU A 1 304 ? -13.734 21.969 -11.974 1.00 90.19 304 GLU A N 1
ATOM 2480 C CA . GLU A 1 304 ? -14.886 22.805 -11.622 1.00 90.19 304 GLU A CA 1
ATOM 2481 C C . GLU A 1 304 ? -15.164 22.754 -10.114 1.00 90.19 304 GLU A C 1
ATOM 2483 O O . GLU A 1 304 ? -15.384 23.794 -9.490 1.00 90.19 304 GLU A O 1
ATOM 2488 N N . ILE A 1 305 ? -15.103 21.567 -9.498 1.00 89.31 305 ILE A N 1
ATOM 2489 C CA . ILE A 1 305 ? -15.260 21.395 -8.046 1.00 89.31 305 ILE A CA 1
ATOM 2490 C C . ILE A 1 305 ? -14.155 22.144 -7.288 1.00 89.31 305 ILE A C 1
ATOM 2492 O O . ILE A 1 305 ? -14.455 22.887 -6.348 1.00 89.31 305 ILE A O 1
ATOM 2496 N N . ARG A 1 306 ? -12.890 21.999 -7.704 1.00 89.69 306 ARG A N 1
ATOM 2497 C CA . ARG A 1 306 ? -11.729 22.678 -7.109 1.00 89.69 306 ARG A CA 1
ATOM 2498 C C . ARG A 1 306 ? -11.882 24.196 -7.177 1.00 89.69 306 ARG A C 1
ATOM 2500 O O . ARG A 1 306 ? -11.773 24.873 -6.155 1.00 89.69 306 ARG A O 1
ATOM 2507 N N . ASP A 1 307 ? -12.176 24.736 -8.354 1.00 91.69 307 ASP A N 1
ATOM 2508 C CA . ASP A 1 307 ? -12.218 26.186 -8.565 1.00 91.69 307 ASP A CA 1
ATOM 2509 C C . ASP A 1 307 ? -13.455 26.809 -7.899 1.00 91.69 307 ASP A C 1
ATOM 2511 O O . ASP A 1 307 ? -13.396 27.917 -7.359 1.00 91.69 307 ASP A O 1
ATOM 2515 N N . LYS A 1 308 ? -14.553 26.051 -7.798 1.00 94.00 308 LYS A N 1
ATOM 2516 C CA . LYS A 1 308 ? -15.730 26.399 -6.994 1.00 94.00 308 LYS A CA 1
ATOM 2517 C C . LYS A 1 308 ? -15.433 26.417 -5.490 1.00 94.00 308 LYS A C 1
ATOM 2519 O O . LYS A 1 308 ? -15.875 27.349 -4.817 1.00 94.00 308 LYS A O 1
ATOM 2524 N N . LEU A 1 309 ? -14.659 25.462 -4.962 1.00 91.56 309 LEU A N 1
ATOM 2525 C CA . LEU A 1 309 ? -14.193 25.468 -3.565 1.00 91.56 309 LEU A CA 1
ATOM 2526 C C . LEU A 1 309 ? -13.297 26.682 -3.278 1.00 91.56 309 LEU A C 1
ATOM 2528 O O . LEU A 1 309 ? -13.558 27.417 -2.326 1.00 91.56 309 LEU A O 1
ATOM 2532 N N . LEU A 1 310 ? -12.318 26.969 -4.143 1.00 91.38 310 LEU A N 1
ATOM 2533 C CA . LEU A 1 310 ? -11.481 28.176 -4.055 1.00 91.38 310 LEU A CA 1
ATOM 2534 C C . LEU A 1 310 ? -12.327 29.463 -4.102 1.00 91.38 310 LEU A C 1
ATOM 2536 O O . LEU A 1 310 ? -12.088 30.408 -3.344 1.00 91.38 310 LEU A O 1
ATOM 2540 N N . SER A 1 311 ? -13.381 29.479 -4.922 1.00 92.44 311 SER A N 1
ATOM 2541 C CA . SER A 1 311 ? -14.358 30.571 -4.985 1.00 92.44 311 SER A CA 1
ATOM 2542 C C . SER A 1 311 ? -15.242 30.691 -3.733 1.00 92.44 311 SER A C 1
ATOM 2544 O O . SER A 1 311 ? -15.845 31.745 -3.526 1.00 92.44 311 SER A O 1
ATOM 2546 N N . TYR A 1 312 ? -15.363 29.656 -2.895 1.00 93.00 312 TYR A N 1
ATOM 2547 C CA . TYR A 1 312 ? -16.023 29.754 -1.588 1.00 93.00 312 TYR A CA 1
ATOM 2548 C C . TYR A 1 312 ? -15.051 30.195 -0.489 1.00 93.00 312 TYR A C 1
ATOM 2550 O O . TYR A 1 312 ? -15.414 31.075 0.286 1.00 93.00 312 TYR A O 1
ATOM 2558 N N . PHE A 1 313 ? -13.819 29.674 -0.453 1.00 90.62 313 PHE A N 1
ATOM 2559 C CA . PHE A 1 313 ? -12.807 30.094 0.527 1.00 90.62 313 PHE A CA 1
ATOM 2560 C C . PHE A 1 313 ? -12.477 31.587 0.409 1.00 90.62 313 PHE A C 1
ATOM 2562 O O . PHE A 1 313 ? -12.565 32.316 1.394 1.00 90.62 313 PHE A O 1
ATOM 2569 N N . THR A 1 314 ? -12.237 32.082 -0.808 1.00 90.38 314 THR A N 1
ATOM 2570 C CA . THR A 1 314 ? -12.033 33.523 -1.052 1.00 90.38 314 THR A CA 1
ATOM 2571 C C . THR A 1 314 ? -13.220 34.374 -0.583 1.00 90.38 314 THR A C 1
ATOM 2573 O O . THR A 1 314 ? -13.018 35.414 0.041 1.00 90.38 314 THR A O 1
ATOM 2576 N N . LYS A 1 315 ? -14.465 33.923 -0.798 1.00 89.31 315 LYS A N 1
ATOM 2577 C CA . LYS A 1 315 ? -15.680 34.606 -0.308 1.00 89.31 315 LYS A CA 1
ATOM 2578 C C . LYS A 1 315 ? -15.870 34.546 1.213 1.00 89.31 315 LYS A C 1
ATOM 2580 O O . LYS A 1 315 ? -16.704 35.295 1.720 1.00 89.31 315 LYS A O 1
ATOM 2585 N N . LEU A 1 316 ? -15.161 33.669 1.925 1.00 86.50 316 LEU A N 1
ATOM 2586 C CA . LEU A 1 316 ? -15.154 33.621 3.389 1.00 86.50 316 LEU A CA 1
ATOM 2587 C C . LEU A 1 316 ? -14.120 34.599 3.964 1.00 86.50 316 LEU A C 1
ATOM 2589 O O . LEU A 1 316 ? -14.486 35.374 4.841 1.00 86.50 316 LEU A O 1
ATOM 2593 N N . ASP A 1 317 ? -12.900 34.656 3.416 1.00 79.25 317 ASP A N 1
ATOM 2594 C CA . ASP A 1 317 ? -11.880 35.652 3.812 1.00 79.25 317 ASP A CA 1
ATOM 2595 C C . ASP A 1 317 ? -12.411 37.093 3.700 1.00 79.25 317 ASP A C 1
ATOM 2597 O O . ASP A 1 317 ? -12.345 37.874 4.652 1.00 79.25 317 ASP A O 1
ATOM 2601 N N . HIS A 1 318 ? -13.058 37.417 2.573 1.00 71.44 318 HIS A N 1
ATOM 2602 C CA . HIS A 1 318 ? -13.672 38.729 2.306 1.00 71.44 318 HIS A CA 1
ATOM 2603 C C . HIS A 1 318 ? -14.945 39.014 3.144 1.00 71.44 318 HIS A C 1
ATOM 2605 O O . HIS A 1 318 ? -15.703 39.930 2.831 1.00 71.44 318 HIS A O 1
ATOM 2611 N N . ARG A 1 319 ? -15.233 38.202 4.172 1.00 60.78 319 ARG A N 1
ATOM 2612 C CA . ARG A 1 319 ? -16.299 38.415 5.172 1.00 60.78 319 ARG A CA 1
ATOM 2613 C C . ARG A 1 319 ? -15.779 38.459 6.614 1.00 60.78 319 ARG A C 1
ATOM 2615 O O . ARG A 1 319 ? -16.580 38.607 7.534 1.00 60.78 319 ARG A O 1
ATOM 2622 N N . VAL A 1 320 ? -14.471 38.290 6.807 1.00 58.19 320 VAL A N 1
ATOM 2623 C CA . VAL A 1 320 ? -13.774 38.348 8.107 1.00 58.19 320 VAL A CA 1
ATOM 2624 C C . VAL A 1 320 ? -12.873 39.600 8.194 1.00 58.19 320 VAL A C 1
ATOM 2626 O O . VAL A 1 320 ? -12.239 39.848 9.218 1.00 58.19 320 VAL A O 1
ATOM 2629 N N . THR A 1 321 ? -12.868 40.417 7.133 1.00 48.72 321 THR A N 1
ATOM 2630 C CA . THR A 1 321 ? -12.279 41.765 7.041 1.00 48.72 321 THR A CA 1
ATOM 2631 C C . THR A 1 321 ? -13.363 42.828 6.895 1.00 48.72 321 THR A C 1
ATOM 2633 O O . THR A 1 321 ? -13.102 43.957 7.365 1.00 48.72 321 THR A O 1
#

pLDDT: mean 70.48, std 28.29, range [23.34, 98.69]

Foldseek 3Di:
DDDDDDDDDDDDDDDDDDDDDDDDDDDDDDDDDDDDDDDDDDDDDDDDDDDDDDDDDDDDDDDDDDDDDDDDPPDDALVVDPDPDDDDDDDDDDDDDDDDPPPPPPDAPLDDPDDFPADDDDDDAFFKKKAAQVQVVVVCVVVVDPDDDCCVVDPQDARIFIWTFHDWDWAADPPPRFIWIWTKIAGPPPPDPRHGPIDIDIGGPQASGDDSIGGPVLLVVLVVVVDDAQAKWWFWDADPVRPHTDTWIKGFHAFFDPDPVHGPHQALRTWIATPVHNPDIGGDGSSRTHHPVDDPDDDDDDPVRVVVVVVVVVVVVVVVD

Mean predicted aligned error: 17.41 Å

Sequence (321 aa):
MEEHTSVFSNQHDLGNGLADVISDPIRRTRSIRMKTTSEEPSTSNRRIKIRGVQSSRGKSDLEDTSIKVSDQLHRRTRTTRSRRGEYFANDPGTLTRRMSNHHVKKLSWLMLSEIEGGYRYIPQLGDEVVYLRQGHQEYMESCSSSESGPWRLFTGLSACEICKVEELEYAELPGSGDSCCKLKLRFVDPSSNMYGKSFKLTLPELINFPDFVVEKTWYDTAMKRNWSSRDKCMVWWRNEDGKGGNWWDGRIISVQAKSHDFPDSPWERYLIQYKIDPSENHMHSPWELCDPEILLEHPHIDHEIRDKLLSYFTKLDHRVT

Secondary structure (DSSP, 8-state):
-----------------------------------------------------------------------------GGG-------------------------PPPTTS-SS--SS------TT-EEEEEHHHHHHHHHHHT--S--GGGTSTT--SEEEEEEEEEEEEEPTTT--EEEEEEEEE--TTSTTTT-EEEEEEE--SSS--SEEEHHHHHHHHHT---TT-EEEEEEE-TTSS-EEEEEEEEEEE--S-TT-TT--TT-EEEEESS-TT-EEEE-GGGEE-TTS--------HHHHHHHHHHHHHHHTTT-